Protein AF-A0A2E9WFW5-F1 (afdb_monomer)

Solvent-accessible surface area (backbone atoms only — not comparable to full-atom values): 12265 Å² total; per-residue (Å²): 130,49,57,78,38,81,76,50,63,54,91,57,79,75,61,100,68,79,90,69,93,73,38,73,49,80,47,81,48,75,41,42,22,62,27,22,73,38,78,65,47,72,53,91,45,89,69,59,45,80,49,55,35,32,40,66,69,15,35,42,34,39,40,42,32,64,72,54,63,60,84,60,61,47,46,37,35,32,13,58,26,67,52,62,73,56,4,36,34,50,42,49,52,52,36,49,50,42,38,52,50,24,48,52,53,18,50,63,68,26,71,67,28,56,54,67,69,56,53,52,48,52,51,54,51,49,51,50,39,50,49,3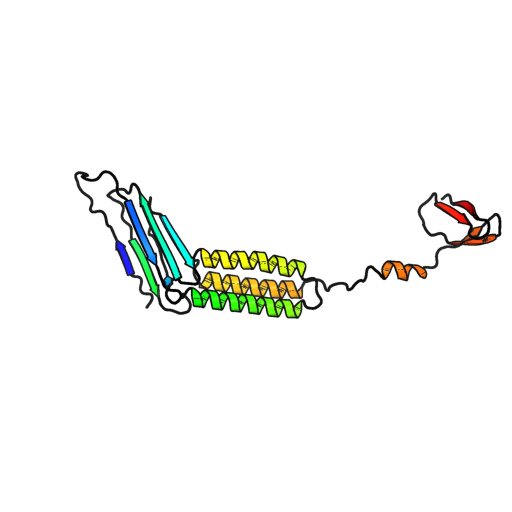9,44,39,56,50,51,59,51,68,58,39,45,49,49,27,50,52,48,22,49,49,43,39,52,50,29,69,69,37,58,63,51,74,77,66,66,83,73,45,63,83,59,64,60,77,76,59,87,58,61,67,47,63,37,93,88,75,61,45,75,42,74,52,95,66,91,67,68,76,36,79,49,66,40,89,78,77,66,46,81,45,75,48,76,123

Structure (mmCIF, N/CA/C/O backbone):
data_AF-A0A2E9WFW5-F1
#
_entry.id   AF-A0A2E9WFW5-F1
#
loop_
_atom_site.group_PDB
_atom_site.id
_atom_site.type_symbol
_atom_site.label_atom_id
_atom_site.label_alt_id
_atom_site.label_comp_id
_atom_site.label_asym_id
_atom_site.label_entity_id
_atom_site.label_seq_id
_atom_site.pdbx_PDB_ins_code
_atom_site.Cartn_x
_atom_site.Cartn_y
_atom_site.Cartn_z
_atom_site.occupancy
_atom_site.B_iso_or_equiv
_atom_site.auth_seq_id
_atom_site.auth_comp_id
_atom_site.auth_asym_id
_atom_site.auth_atom_id
_atom_site.pdbx_PDB_model_nu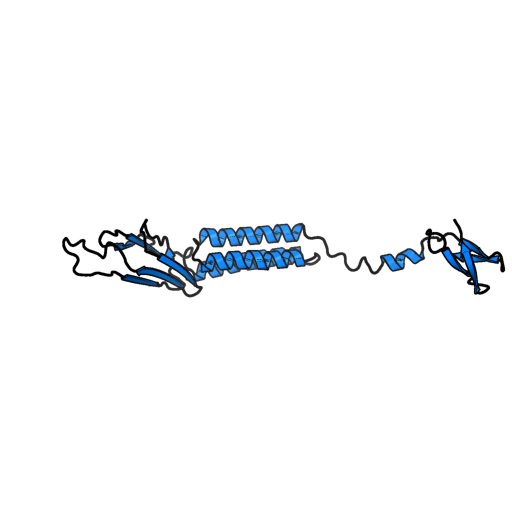m
ATOM 1 N N . ASP A 1 1 ? 2.327 -8.291 23.787 1.00 53.72 1 ASP A N 1
ATOM 2 C CA . ASP A 1 1 ? 2.180 -7.398 22.620 1.00 53.72 1 ASP A CA 1
ATOM 3 C C . ASP A 1 1 ? 1.401 -8.084 21.518 1.00 53.72 1 ASP A C 1
ATOM 5 O O . ASP A 1 1 ? 1.726 -9.217 21.186 1.00 53.72 1 ASP A O 1
ATOM 9 N N . GLY A 1 2 ? 0.353 -7.436 20.998 1.00 64.06 2 GLY A N 1
ATOM 10 C CA . GLY A 1 2 ? -0.509 -8.014 19.960 1.00 64.06 2 GLY A CA 1
ATOM 11 C C . GLY A 1 2 ? -1.468 -9.108 20.444 1.00 64.06 2 GLY A C 1
ATOM 12 O O . GLY A 1 2 ? -1.935 -9.899 19.633 1.00 64.06 2 GLY A O 1
ATOM 13 N N . THR A 1 3 ? -1.753 -9.180 21.746 1.00 75.75 3 THR A N 1
ATOM 14 C CA . THR A 1 3 ? -2.816 -10.047 22.270 1.00 75.75 3 THR A CA 1
ATOM 15 C C . THR A 1 3 ? -4.168 -9.471 21.872 1.00 75.75 3 THR A C 1
ATOM 17 O O . THR A 1 3 ? -4.385 -8.271 22.049 1.00 75.75 3 THR A O 1
ATOM 20 N N . LEU A 1 4 ? -5.055 -10.318 21.350 1.00 75.12 4 LEU A N 1
ATOM 21 C CA . LEU A 1 4 ? -6.442 -9.940 21.096 1.00 75.12 4 LEU A CA 1
ATOM 22 C C . LEU A 1 4 ? -7.075 -9.547 22.429 1.00 75.12 4 LEU A C 1
ATOM 24 O O . LEU A 1 4 ? -7.022 -10.313 23.394 1.00 75.12 4 LEU A O 1
ATOM 28 N N . ILE A 1 5 ? -7.607 -8.333 22.481 1.00 79.25 5 ILE A N 1
ATOM 29 C CA . ILE A 1 5 ? -8.409 -7.858 23.597 1.00 79.25 5 ILE A CA 1
ATOM 30 C C . ILE A 1 5 ? -9.822 -7.607 23.092 1.00 79.25 5 ILE A C 1
ATOM 32 O O . ILE A 1 5 ? -10.021 -7.011 22.031 1.00 79.25 5 ILE A O 1
ATOM 36 N N . ASP A 1 6 ? -10.783 -8.081 23.873 1.00 77.06 6 ASP A N 1
ATOM 37 C CA . ASP A 1 6 ? -12.183 -7.724 23.716 1.00 77.06 6 ASP A CA 1
ATOM 38 C C . ASP A 1 6 ? -12.355 -6.301 24.264 1.00 77.06 6 ASP A C 1
ATOM 40 O O . ASP A 1 6 ? -12.089 -6.037 25.442 1.00 77.06 6 ASP A O 1
ATOM 44 N N . LEU A 1 7 ? -12.661 -5.353 23.379 1.00 77.94 7 LEU A N 1
ATOM 45 C CA . LEU A 1 7 ? -12.799 -3.942 23.741 1.00 77.94 7 LEU A CA 1
ATOM 46 C C . LEU A 1 7 ? -14.190 -3.659 24.296 1.00 77.94 7 LEU A C 1
ATOM 48 O O . LEU A 1 7 ? -14.326 -2.931 25.280 1.00 77.94 7 LEU A O 1
ATOM 52 N N . VAL A 1 8 ? -15.209 -4.183 23.620 1.00 77.62 8 VAL A N 1
ATOM 53 C CA . VAL A 1 8 ? -16.617 -3.990 23.948 1.00 77.62 8 VAL A CA 1
ATOM 54 C C . VAL A 1 8 ? -17.371 -5.240 23.532 1.00 77.62 8 VAL A C 1
ATOM 56 O O . VAL A 1 8 ? -17.351 -5.625 22.361 1.00 77.62 8 VAL A O 1
ATOM 59 N N . ARG A 1 9 ? -18.105 -5.782 24.500 1.00 72.69 9 ARG A N 1
ATOM 60 C CA . ARG A 1 9 ? -19.004 -6.912 24.337 1.00 72.69 9 ARG A CA 1
ATOM 61 C C . ARG A 1 9 ? -20.350 -6.577 24.944 1.00 72.69 9 ARG A C 1
ATOM 63 O O . ARG A 1 9 ? -20.389 -6.068 26.062 1.00 72.69 9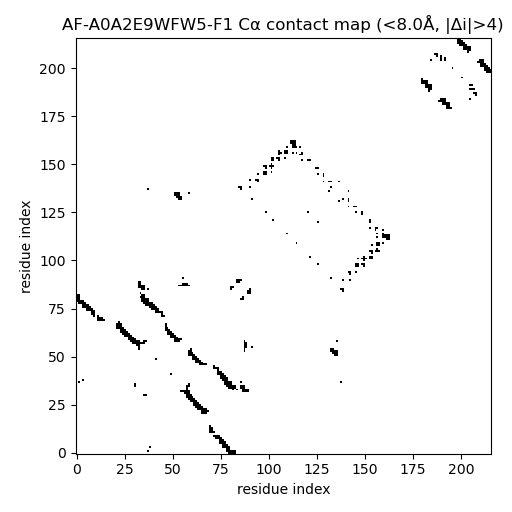 ARG A O 1
ATOM 70 N N . ASP A 1 10 ? -21.409 -6.863 24.193 1.00 69.44 10 ASP A N 1
ATOM 71 C CA . ASP A 1 10 ? -22.813 -6.839 24.617 1.00 69.44 10 ASP A CA 1
ATOM 72 C C . ASP A 1 10 ? -23.173 -5.659 25.543 1.00 69.44 10 ASP A C 1
ATOM 74 O O . ASP A 1 10 ? -23.211 -5.778 26.768 1.00 69.44 10 ASP A O 1
ATOM 78 N N . PHE A 1 11 ? -23.463 -4.490 24.960 1.00 70.94 11 PHE A N 1
ATOM 79 C CA . PHE A 1 11 ? -23.866 -3.314 25.749 1.00 70.94 11 PHE A CA 1
ATOM 80 C C . PHE A 1 11 ? -25.358 -3.293 26.115 1.00 70.94 11 PHE A C 1
ATOM 82 O O . PHE A 1 11 ? -25.759 -2.495 26.965 1.00 70.94 11 PHE A O 1
ATOM 89 N N . ILE A 1 12 ? -26.185 -4.128 25.472 1.00 72.56 12 ILE A N 1
ATOM 90 C CA . ILE A 1 12 ? -27.631 -4.183 25.706 1.00 72.56 12 ILE A CA 1
ATOM 91 C C . ILE A 1 12 ? -27.954 -5.404 26.562 1.00 72.56 12 ILE A C 1
ATOM 93 O O . ILE A 1 12 ? -27.664 -6.540 26.201 1.00 72.56 12 ILE A O 1
ATOM 97 N N . VAL A 1 13 ? -28.597 -5.164 27.702 1.00 74.81 13 VAL A N 1
ATOM 98 C CA . VAL A 1 13 ? -29.197 -6.230 28.506 1.00 74.81 13 VAL A CA 1
ATOM 99 C C . VAL A 1 13 ? -30.634 -6.418 28.037 1.00 74.81 13 VAL A C 1
ATOM 101 O O . VAL A 1 13 ? -31.422 -5.474 28.094 1.00 74.81 13 VAL A O 1
ATOM 104 N N . VAL A 1 14 ? -30.986 -7.629 27.599 1.00 76.62 14 VAL A N 1
ATOM 105 C CA . VAL A 1 14 ? -32.346 -7.956 27.144 1.00 76.62 14 VAL A CA 1
ATOM 106 C C . VAL A 1 14 ? -33.340 -7.770 28.294 1.00 76.62 14 VAL A C 1
ATOM 108 O O . VAL A 1 14 ? -33.161 -8.329 29.380 1.00 76.62 14 VAL A O 1
ATOM 111 N N . GLN A 1 15 ? -34.403 -6.997 28.060 1.00 77.12 15 GLN A N 1
ATOM 112 C CA . GLN A 1 15 ? -35.454 -6.741 29.047 1.00 77.12 15 GLN A CA 1
ATOM 113 C C . GLN A 1 15 ? -36.791 -7.348 28.592 1.00 77.12 15 GLN A C 1
ATOM 115 O O . GLN A 1 15 ? -37.128 -7.271 27.415 1.00 77.12 15 GLN A O 1
ATOM 120 N N . PRO A 1 16 ? -37.599 -7.917 29.507 1.00 78.56 16 PRO A N 1
ATOM 121 C CA . PRO A 1 16 ? -38.893 -8.514 29.159 1.00 78.56 16 PRO A CA 1
ATOM 122 C C . PRO A 1 16 ? -39.961 -7.479 28.766 1.00 78.56 16 PRO A C 1
ATOM 124 O O . PRO A 1 16 ? -40.941 -7.832 28.116 1.00 78.56 16 PRO A O 1
ATOM 127 N N . VAL A 1 17 ? -39.787 -6.212 29.157 1.00 79.81 17 VAL A N 1
ATOM 128 C CA . VAL A 1 17 ? -40.617 -5.085 28.712 1.00 79.81 17 VAL A CA 1
ATOM 129 C C . VAL A 1 17 ? -39.676 -3.972 28.241 1.00 79.81 17 VAL A C 1
ATOM 131 O O . VAL A 1 17 ? -38.852 -3.522 29.042 1.00 79.81 17 VAL A O 1
ATOM 134 N N . PRO A 1 18 ? -39.753 -3.535 26.969 1.00 71.62 18 PRO A N 1
ATOM 135 C CA . PRO A 1 18 ? -38.836 -2.542 26.427 1.00 71.62 18 PRO A CA 1
ATOM 136 C C . PRO A 1 18 ? -39.160 -1.151 26.988 1.00 71.62 18 PRO A C 1
ATOM 138 O O . PRO A 1 18 ? -40.203 -0.578 26.681 1.00 71.62 18 PRO A O 1
ATOM 141 N N . PHE A 1 19 ? -38.261 -0.593 27.804 1.00 75.06 19 PHE A N 1
ATOM 142 C CA . PHE A 1 19 ? -38.362 0.801 28.265 1.00 75.06 19 PHE A CA 1
ATOM 143 C C . PHE A 1 19 ? -37.821 1.807 27.238 1.00 75.06 19 PHE A C 1
ATOM 145 O O . PHE A 1 19 ? -38.228 2.966 27.240 1.00 75.06 19 PHE A O 1
ATOM 152 N N . TRP A 1 20 ? -36.921 1.359 26.358 1.00 77.56 20 TRP A N 1
ATOM 153 C CA . TRP A 1 20 ? -36.271 2.169 25.328 1.00 77.56 20 TRP A CA 1
ATOM 154 C C . TRP A 1 20 ? -36.677 1.680 23.939 1.00 77.56 20 TRP A C 1
ATOM 156 O O . TRP A 1 20 ? -36.685 0.473 23.683 1.00 77.56 20 TRP A O 1
ATOM 166 N N . SER A 1 21 ? -37.011 2.619 23.054 1.00 75.94 21 SER A N 1
ATOM 167 C CA . SER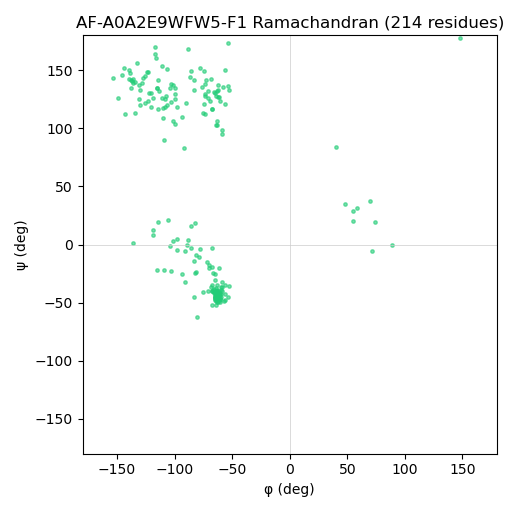 A 1 21 ? -37.483 2.337 21.694 1.00 75.94 21 SER A CA 1
ATOM 168 C C . SER A 1 21 ? -36.373 2.330 20.642 1.00 75.94 21 SER A C 1
ATOM 170 O O . SER A 1 21 ? -36.535 1.684 19.614 1.00 75.94 21 SER A O 1
ATOM 172 N N . GLU A 1 22 ? -35.264 3.038 20.877 1.00 80.06 22 GLU A N 1
ATOM 173 C CA . GLU A 1 22 ? -34.172 3.189 19.910 1.00 80.06 22 GLU A CA 1
ATOM 174 C C . GLU A 1 22 ? -32.809 3.076 20.598 1.00 80.06 22 GLU A C 1
ATOM 176 O O . GLU A 1 22 ? -32.573 3.691 21.640 1.00 80.06 22 GLU A O 1
ATOM 181 N N . TRP A 1 23 ? -31.906 2.306 19.986 1.00 81.44 23 TRP A N 1
ATOM 182 C CA . TRP A 1 23 ? -30.543 2.081 20.466 1.00 81.44 23 TRP A CA 1
ATOM 183 C C . TRP A 1 23 ? -29.547 2.497 19.387 1.00 81.44 23 TRP A C 1
ATOM 185 O O . TRP A 1 23 ? -29.669 2.098 18.225 1.00 81.44 23 TRP A O 1
ATOM 195 N N . SER A 1 24 ? -28.553 3.293 19.772 1.00 85.50 24 SER A N 1
ATOM 196 C CA . SER A 1 24 ? -27.474 3.734 18.889 1.00 85.50 24 SER A CA 1
ATOM 197 C C . SER A 1 24 ? -26.129 3.632 19.588 1.00 85.50 24 SER A C 1
ATOM 199 O O . SER A 1 24 ? -26.029 3.956 20.773 1.00 85.50 24 SER A O 1
ATOM 201 N N . ILE A 1 25 ? -25.094 3.247 18.846 1.00 85.31 25 ILE A N 1
ATOM 202 C CA . ILE A 1 25 ? -23.723 3.165 19.347 1.00 85.31 25 ILE A CA 1
ATOM 203 C C . ILE A 1 25 ? -22.764 3.870 18.390 1.00 85.31 25 ILE A C 1
ATOM 205 O O . ILE A 1 25 ? -22.855 3.712 17.173 1.00 85.31 25 ILE A O 1
ATOM 209 N N . GLU A 1 26 ? -21.836 4.638 18.956 1.00 89.81 26 GLU A N 1
ATOM 210 C CA . GLU A 1 26 ? -20.712 5.234 18.239 1.00 89.81 26 GLU A CA 1
ATOM 211 C C . GLU A 1 26 ? -19.442 5.028 19.067 1.00 89.81 26 GLU A C 1
ATOM 213 O O . GLU A 1 26 ? -19.299 5.568 20.165 1.00 89.81 26 GLU A O 1
ATOM 218 N N . ILE A 1 27 ? -18.513 4.226 18.551 1.00 88.88 27 ILE A N 1
ATOM 219 C CA . ILE A 1 27 ? -17.216 3.972 19.181 1.00 88.88 27 ILE A CA 1
ATOM 220 C C . ILE A 1 27 ? -16.129 4.443 18.226 1.00 88.88 27 ILE A C 1
ATOM 222 O O . ILE A 1 27 ? -16.064 4.017 17.075 1.00 88.88 27 ILE A O 1
ATOM 226 N N . THR A 1 28 ? -15.244 5.308 18.719 1.00 91.25 28 THR A N 1
ATOM 227 C CA . THR A 1 28 ? -14.085 5.791 17.962 1.00 91.25 28 THR A CA 1
ATOM 228 C C . THR A 1 28 ? -12.795 5.313 18.612 1.00 91.25 28 THR A C 1
ATOM 230 O O . THR A 1 28 ? -12.452 5.714 19.723 1.00 91.25 28 THR A O 1
ATOM 233 N N . LEU A 1 29 ? -12.039 4.505 17.880 1.00 90.12 29 LEU A N 1
ATOM 234 C CA . LEU A 1 29 ? -10.718 4.016 18.250 1.00 90.12 29 LEU A CA 1
ATOM 235 C C . LEU A 1 29 ? -9.644 4.791 17.484 1.00 90.12 29 LEU A C 1
ATOM 237 O O . LEU A 1 29 ? -9.788 5.060 16.289 1.00 90.12 29 LEU A O 1
ATOM 241 N N . ARG A 1 30 ? -8.551 5.151 18.165 1.00 91.81 30 ARG A N 1
ATOM 242 C CA . ARG A 1 30 ? -7.427 5.886 17.569 1.00 91.81 30 ARG A CA 1
ATOM 243 C C . ARG A 1 30 ? -6.091 5.305 18.001 1.00 91.81 30 ARG A C 1
ATOM 245 O O . ARG A 1 30 ? -5.903 5.013 19.180 1.00 91.81 30 ARG A O 1
ATOM 252 N N . SER A 1 31 ? -5.147 5.212 17.069 1.00 91.88 31 SER A N 1
ATOM 253 C CA . SER A 1 31 ? -3.746 4.921 17.379 1.00 91.88 31 SER A CA 1
ATOM 254 C C . SER A 1 31 ? -2.812 6.064 17.001 1.00 91.88 31 SER A C 1
ATOM 256 O O . SER A 1 31 ? -3.189 7.030 16.338 1.00 91.88 31 SER A O 1
ATOM 258 N N . SER A 1 32 ? -1.564 5.936 17.448 1.00 91.94 32 SER A N 1
ATOM 259 C CA . SER A 1 32 ? -0.462 6.808 17.050 1.00 91.94 32 SER A CA 1
ATOM 260 C C . SER A 1 32 ? 0.227 6.273 15.792 1.00 91.94 32 SER A C 1
ATOM 262 O O . SER A 1 32 ? 0.053 5.118 15.427 1.00 91.94 32 SER A O 1
ATOM 264 N N . GLY A 1 33 ? 1.090 7.058 15.147 1.00 90.25 33 GLY A N 1
ATOM 265 C CA . GLY A 1 33 ? 1.835 6.594 13.967 1.00 90.25 33 GLY A CA 1
ATOM 266 C C . GLY A 1 33 ? 2.765 5.396 14.224 1.00 90.25 33 GLY A C 1
ATOM 267 O O . GLY A 1 33 ? 3.127 4.696 13.280 1.00 90.25 33 GLY A O 1
ATOM 268 N N . LEU A 1 34 ? 3.139 5.145 15.483 1.00 91.75 34 LEU A N 1
ATOM 269 C CA . LEU A 1 34 ? 4.019 4.042 15.892 1.00 91.75 34 LEU A CA 1
ATOM 270 C C . LEU A 1 34 ? 3.268 2.871 16.542 1.00 91.75 34 LEU A C 1
ATOM 272 O O . LEU A 1 34 ? 3.890 1.871 16.893 1.00 91.75 34 LEU A O 1
ATOM 276 N N . THR A 1 35 ? 1.948 2.973 16.694 1.00 90.00 35 THR A N 1
ATOM 277 C CA . THR A 1 35 ? 1.102 1.910 17.245 1.00 90.00 35 THR A CA 1
ATOM 278 C C . THR A 1 35 ? -0.030 1.588 16.277 1.00 90.00 35 THR A C 1
ATOM 280 O O . THR A 1 35 ? -0.535 2.458 15.573 1.00 90.00 35 THR A O 1
ATOM 283 N N . ALA A 1 36 ? -0.434 0.329 16.203 1.00 88.81 36 ALA A N 1
ATOM 284 C CA . ALA A 1 36 ? -1.446 -0.126 15.254 1.00 88.81 36 ALA A CA 1
ATOM 285 C C . ALA A 1 36 ? -2.610 -0.805 15.972 1.00 88.81 36 ALA A C 1
ATOM 287 O O . ALA A 1 36 ? -2.402 -1.457 16.999 1.00 88.81 36 ALA A O 1
ATOM 288 N N . LEU A 1 37 ? -3.809 -0.680 15.402 1.00 86.94 37 LEU A N 1
ATOM 289 C CA . LEU A 1 37 ? -4.958 -1.520 15.721 1.00 86.94 37 LEU A CA 1
ATOM 290 C C . LEU A 1 37 ? -4.952 -2.699 14.748 1.00 86.94 37 LEU A C 1
ATOM 292 O O . LEU A 1 37 ? -5.588 -2.672 13.695 1.00 86.94 37 LEU A O 1
ATOM 296 N N . ALA A 1 38 ? -4.159 -3.721 15.066 1.00 84.12 38 ALA A N 1
ATOM 297 C CA . ALA A 1 38 ? -4.109 -4.926 14.250 1.00 84.12 38 ALA A CA 1
ATOM 298 C C . ALA A 1 38 ? -5.325 -5.816 14.532 1.00 84.12 38 ALA A C 1
ATOM 300 O O . ALA A 1 38 ? -5.853 -5.808 15.641 1.00 84.12 38 ALA A O 1
ATOM 301 N N . GLY A 1 39 ? -5.743 -6.603 13.536 1.00 78.56 39 GLY A N 1
ATOM 302 C CA . GLY A 1 39 ? -6.798 -7.609 13.711 1.00 78.56 39 GLY A CA 1
ATOM 303 C C . GLY A 1 39 ? -8.127 -7.031 14.187 1.00 78.56 39 GLY A C 1
ATOM 304 O O . GLY A 1 39 ? -8.817 -7.688 14.955 1.00 78.56 39 GLY A O 1
ATOM 305 N N . LEU A 1 40 ? -8.429 -5.791 13.789 1.00 84.81 40 LEU A N 1
ATOM 306 C CA . LEU A 1 40 ? -9.712 -5.178 14.074 1.00 84.81 40 LEU A CA 1
ATOM 307 C C . LEU A 1 40 ? -10.781 -5.925 13.285 1.00 84.81 40 LEU A C 1
ATOM 309 O O . LEU A 1 40 ? -10.749 -5.923 12.053 1.00 84.81 40 LEU A O 1
ATOM 313 N N . ASP A 1 41 ? -11.693 -6.550 14.009 1.00 83.44 41 ASP A N 1
ATOM 314 C CA . ASP A 1 41 ? -12.771 -7.324 13.423 1.00 83.44 41 ASP A CA 1
ATOM 315 C C . ASP A 1 41 ? -14.064 -7.047 14.180 1.00 83.44 41 ASP A C 1
ATOM 317 O O . ASP A 1 41 ? -14.066 -6.874 15.404 1.00 83.44 41 ASP A O 1
ATOM 321 N N . LEU A 1 42 ? -15.153 -6.976 13.426 1.00 81.06 42 LEU A N 1
ATOM 322 C CA . LEU A 1 42 ? -16.492 -7.041 13.979 1.00 81.06 42 LEU A CA 1
ATOM 323 C C . LEU A 1 42 ? -17.042 -8.390 13.583 1.00 81.06 42 LEU A C 1
ATOM 325 O O . LEU A 1 42 ? -17.174 -8.680 12.396 1.00 81.06 42 LEU A O 1
ATOM 329 N N . GLY A 1 43 ? -17.353 -9.198 14.597 1.00 76.19 43 GLY A N 1
ATOM 330 C CA . GLY A 1 43 ? -18.092 -10.432 14.387 1.00 76.19 43 GLY A CA 1
ATOM 331 C C . GLY A 1 43 ? -19.401 -10.188 13.630 1.00 76.19 43 GLY A C 1
ATOM 332 O O . GLY A 1 43 ? -19.814 -9.049 13.386 1.00 76.19 43 GLY A O 1
ATOM 333 N N . ASP A 1 44 ? -20.069 -11.279 13.271 1.00 70.62 44 ASP A N 1
ATOM 334 C CA . ASP A 1 44 ? -21.285 -11.226 12.463 1.00 70.62 44 ASP A CA 1
ATOM 335 C C . ASP A 1 44 ? -22.389 -10.471 13.221 1.00 70.62 44 ASP A C 1
ATOM 337 O O . ASP A 1 44 ? -22.948 -10.966 14.201 1.00 70.62 44 ASP A O 1
ATOM 341 N N . SER A 1 45 ? -22.628 -9.218 12.834 1.00 72.31 45 SER A N 1
ATOM 342 C CA . SER A 1 45 ? -23.550 -8.326 13.530 1.00 72.31 45 SER A CA 1
ATOM 343 C C . SER A 1 45 ? -24.305 -7.451 12.536 1.00 72.31 45 SER A C 1
ATOM 345 O O . SER A 1 45 ? -23.755 -6.586 11.852 1.00 72.31 45 SER A O 1
ATOM 347 N N . GLU A 1 46 ? -25.608 -7.704 12.437 1.00 75.00 46 GLU A N 1
ATOM 348 C CA . GLU A 1 46 ? -26.492 -6.984 11.529 1.00 75.00 46 GLU A CA 1
ATOM 349 C C . GLU A 1 46 ? -26.761 -5.564 12.054 1.00 75.00 46 GLU A C 1
ATOM 351 O O . GLU A 1 46 ? -27.115 -5.360 13.214 1.00 75.00 46 GLU A O 1
ATOM 356 N N . GLY A 1 47 ? -26.583 -4.555 11.197 1.00 77.19 47 GLY A N 1
ATOM 357 C CA . GLY A 1 47 ? -26.850 -3.150 11.540 1.00 77.19 47 GLY A CA 1
ATOM 358 C C . GLY A 1 47 ? -25.677 -2.376 12.157 1.00 77.19 47 GLY A C 1
ATOM 359 O O . GLY A 1 47 ? -25.816 -1.175 12.403 1.00 77.19 47 GLY A O 1
ATOM 360 N N . LEU A 1 48 ? -24.514 -3.010 12.347 1.00 84.81 48 LEU A N 1
ATOM 361 C CA . LEU A 1 48 ? -23.267 -2.353 12.751 1.00 84.81 48 LEU A CA 1
ATOM 362 C C . LEU A 1 48 ? -22.332 -2.155 11.550 1.00 84.81 48 LEU A C 1
ATOM 364 O O . LEU A 1 48 ? -22.172 -3.037 10.710 1.00 84.81 48 LEU A O 1
ATOM 368 N N . ASN A 1 49 ? -21.699 -0.984 11.459 1.00 87.62 49 ASN A N 1
ATOM 369 C CA . ASN A 1 49 ? -20.741 -0.662 10.402 1.00 87.62 49 ASN A CA 1
ATOM 370 C C . ASN A 1 49 ? -19.385 -0.263 10.993 1.00 87.62 49 ASN A C 1
ATOM 372 O O . ASN A 1 49 ? -19.307 0.694 11.772 1.00 87.62 49 ASN A O 1
ATOM 376 N N . LEU A 1 50 ? -18.331 -0.975 10.578 1.00 88.75 50 LEU A N 1
ATOM 377 C CA . LEU A 1 50 ? -16.940 -0.659 10.884 1.00 88.75 50 LEU A CA 1
ATOM 378 C C . LEU A 1 50 ? -16.280 0.100 9.740 1.00 88.75 50 LEU A C 1
ATOM 380 O O . LEU A 1 50 ? -16.058 -0.440 8.657 1.00 88.75 50 LEU A O 1
ATOM 384 N N . ASN A 1 51 ? -15.834 1.318 10.016 1.00 91.00 51 ASN A N 1
ATOM 385 C CA . ASN A 1 51 ? -14.974 2.054 9.106 1.00 91.00 51 ASN A CA 1
ATOM 386 C C . ASN A 1 51 ? -13.566 2.174 9.688 1.00 91.00 51 ASN A C 1
ATOM 388 O O . ASN A 1 51 ? -13.350 2.937 10.629 1.00 91.00 51 ASN A O 1
ATOM 392 N N . HIS A 1 52 ? -12.600 1.457 9.111 1.00 92.44 52 HIS A N 1
ATOM 393 C CA . HIS A 1 52 ? -11.190 1.516 9.503 1.00 92.44 52 HIS A CA 1
ATOM 394 C C . HIS A 1 52 ? -10.363 2.241 8.443 1.00 92.44 52 HIS A C 1
ATOM 396 O O . HIS A 1 52 ? -10.355 1.887 7.265 1.00 92.44 52 HIS A O 1
ATOM 402 N N . ARG A 1 53 ? -9.642 3.280 8.868 1.00 93.00 53 ARG A N 1
ATOM 403 C CA . ARG A 1 53 ? -8.753 4.069 8.017 1.00 93.00 53 ARG A CA 1
ATOM 404 C C . ARG A 1 53 ? -7.377 4.178 8.642 1.00 93.00 53 ARG A C 1
ATOM 406 O O . ARG A 1 53 ? -7.234 4.440 9.837 1.00 93.00 53 ARG A O 1
ATOM 413 N N . ARG A 1 54 ? -6.351 4.061 7.806 1.00 92.81 54 ARG A N 1
ATOM 414 C CA . ARG A 1 54 ? -4.955 4.227 8.211 1.00 92.81 54 ARG A CA 1
ATOM 415 C C . ARG A 1 54 ? -4.385 5.496 7.590 1.00 92.81 54 ARG A C 1
ATOM 417 O O . ARG A 1 54 ? -4.447 5.714 6.383 1.00 92.81 54 ARG A O 1
ATOM 424 N N . LEU A 1 55 ? -3.833 6.353 8.440 1.00 91.88 55 LEU A N 1
ATOM 425 C CA . LEU A 1 55 ? -3.173 7.601 8.077 1.00 91.88 55 LEU A CA 1
ATOM 426 C C . LEU A 1 55 ? -1.691 7.515 8.472 1.00 91.88 55 LEU A C 1
ATOM 428 O O . LEU A 1 55 ? -1.318 6.719 9.336 1.00 91.88 55 LEU A O 1
ATOM 432 N N . PRO A 1 56 ? -0.820 8.363 7.900 1.00 87.94 56 PRO A N 1
ATOM 433 C CA . PRO A 1 56 ? 0.588 8.398 8.291 1.00 87.94 56 PRO A CA 1
ATOM 434 C C . PRO A 1 56 ? 0.790 8.639 9.793 1.00 87.94 56 PRO A C 1
ATOM 436 O O . PRO A 1 56 ? 1.708 8.094 10.389 1.00 87.94 56 PRO A O 1
ATOM 439 N N . MET A 1 57 ? -0.072 9.447 10.413 1.00 90.19 57 MET A N 1
ATOM 440 C CA . MET A 1 57 ? 0.048 9.831 11.825 1.00 90.19 57 MET A CA 1
ATOM 441 C C . MET A 1 57 ? -0.654 8.870 12.795 1.00 90.19 57 MET A C 1
ATOM 443 O O . MET A 1 57 ? -0.598 9.100 14.001 1.00 90.19 57 MET A O 1
ATOM 447 N N . GLY A 1 58 ? -1.298 7.811 12.297 1.00 91.06 58 GLY A N 1
ATOM 448 C CA . GLY A 1 58 ? -2.042 6.856 13.116 1.00 91.06 58 GLY A CA 1
ATOM 449 C C . GLY A 1 58 ? -3.250 6.269 12.398 1.00 91.06 58 GLY A C 1
ATOM 450 O O . GLY A 1 58 ? -3.555 6.620 11.259 1.00 91.06 58 GLY A O 1
ATOM 451 N N . GLU A 1 59 ? -3.951 5.366 13.063 1.00 92.75 59 GLU A N 1
ATOM 452 C CA . GLU A 1 59 ? -5.171 4.748 12.549 1.00 92.75 59 GLU A CA 1
ATOM 453 C C . GLU A 1 59 ? -6.395 5.300 13.267 1.00 92.75 59 GLU A C 1
ATOM 455 O O . GLU A 1 59 ? -6.329 5.714 14.426 1.00 92.75 59 GLU A O 1
ATOM 460 N N . VAL A 1 60 ? -7.518 5.305 12.559 1.00 92.81 60 VAL A N 1
ATOM 461 C CA . VAL A 1 60 ? -8.826 5.658 13.100 1.00 92.81 60 VAL A CA 1
ATOM 462 C C . VAL A 1 60 ? -9.804 4.575 12.683 1.00 92.81 60 VAL A C 1
ATOM 464 O O . VAL A 1 60 ? -9.940 4.299 11.491 1.00 92.81 60 VAL A O 1
ATOM 467 N N . ALA A 1 61 ? -10.489 3.985 13.654 1.00 92.06 61 ALA A N 1
ATOM 468 C CA . ALA A 1 61 ? -11.607 3.093 13.405 1.00 92.06 61 ALA A CA 1
ATOM 469 C C . ALA A 1 61 ? -12.865 3.642 14.071 1.00 92.06 61 ALA A C 1
ATOM 471 O O . ALA A 1 61 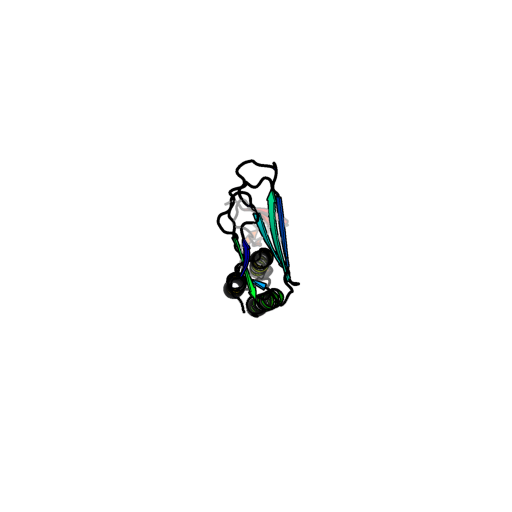? -12.832 4.033 15.236 1.00 92.06 61 ALA A O 1
ATOM 472 N N . VAL A 1 62 ? -13.951 3.708 13.310 1.00 91.81 62 VAL A N 1
ATOM 473 C CA . VAL A 1 62 ? -15.251 4.185 13.775 1.00 91.81 62 VAL A CA 1
ATOM 474 C C . VAL A 1 62 ? -16.246 3.054 13.599 1.00 91.81 62 VAL A C 1
ATOM 476 O O . VAL A 1 62 ? -16.465 2.597 12.479 1.00 91.81 62 VAL A O 1
ATOM 479 N N . LEU A 1 63 ? -16.821 2.609 14.708 1.00 89.81 63 LEU A N 1
ATOM 480 C CA . LEU A 1 63 ? -17.956 1.704 14.736 1.00 89.81 63 LEU A CA 1
ATOM 481 C C . LEU A 1 63 ? -19.213 2.532 14.969 1.00 89.81 63 LEU A C 1
ATOM 483 O O . LEU A 1 63 ? -19.282 3.283 15.940 1.00 89.81 63 LEU A O 1
ATOM 487 N N . SER A 1 64 ? -20.194 2.387 14.087 1.00 89.81 64 SER A N 1
ATOM 488 C CA . SER A 1 64 ? -21.476 3.085 14.188 1.00 89.81 64 SER A CA 1
ATOM 489 C C . SER A 1 64 ? -22.638 2.135 13.926 1.00 89.81 64 SER A C 1
ATOM 491 O O . SER A 1 64 ? -22.553 1.297 13.027 1.00 89.81 64 SER A O 1
ATOM 493 N N . GLY A 1 65 ? -23.716 2.281 14.693 1.00 86.69 65 GLY A N 1
ATOM 494 C CA . GLY A 1 65 ? -24.969 1.551 14.508 1.00 86.69 65 GLY A CA 1
ATOM 495 C C . GLY A 1 65 ? -26.154 2.339 15.052 1.00 86.69 65 GLY A C 1
ATOM 496 O O . GLY A 1 65 ? -26.033 3.020 16.072 1.00 86.69 65 GLY A O 1
ATOM 497 N N . SER A 1 66 ? -27.296 2.257 14.374 1.00 84.75 66 SER A N 1
ATOM 498 C CA . SER A 1 66 ? -28.537 2.949 14.744 1.00 84.75 66 SER A CA 1
ATOM 499 C C . SER A 1 66 ? -29.731 2.019 14.584 1.00 84.75 66 SER A C 1
ATOM 501 O O . SER A 1 66 ? -29.798 1.302 13.588 1.00 84.75 66 SER A O 1
ATOM 503 N N . GLY A 1 67 ? -30.691 2.076 15.507 1.00 81.75 67 GLY A N 1
ATOM 504 C CA . GLY A 1 67 ? -31.881 1.221 15.452 1.00 81.75 67 GLY A CA 1
ATOM 505 C C . GLY A 1 67 ? -31.553 -0.245 15.739 1.00 81.75 67 GLY A C 1
ATOM 506 O O . GLY A 1 67 ? -32.094 -1.133 15.089 1.00 81.75 67 GLY A O 1
ATOM 507 N N . LEU A 1 68 ? -30.621 -0.481 16.664 1.00 81.94 68 LEU A N 1
ATOM 508 C CA . LEU A 1 68 ? -30.134 -1.818 17.002 1.00 81.94 68 LEU A CA 1
ATOM 509 C C . LEU A 1 68 ? -31.199 -2.600 17.789 1.00 81.94 68 LEU A C 1
ATOM 511 O O . LEU A 1 68 ? -31.894 -2.025 18.631 1.00 81.94 68 LEU A O 1
ATOM 515 N N . ASP A 1 69 ? -31.313 -3.903 17.518 1.00 79.62 69 ASP A N 1
ATOM 516 C CA . ASP A 1 69 ? -32.219 -4.797 18.247 1.00 79.62 69 ASP A CA 1
ATOM 517 C C . ASP A 1 69 ? -31.671 -5.125 19.646 1.00 79.62 69 ASP A C 1
ATOM 519 O O . ASP A 1 69 ? -30.460 -5.190 19.862 1.00 79.62 69 ASP A O 1
ATOM 523 N N . GLN A 1 70 ? -32.564 -5.363 20.608 1.00 73.12 70 GLN A N 1
ATOM 524 C CA . GLN A 1 70 ? -32.190 -5.621 22.000 1.00 73.12 70 GLN A CA 1
ATOM 525 C C . GLN A 1 70 ? -31.433 -6.939 22.188 1.00 73.12 70 GLN A C 1
ATOM 527 O O . GLN A 1 70 ? -30.696 -7.080 23.160 1.00 73.12 70 GLN A O 1
ATOM 532 N N . GLY A 1 71 ? -31.628 -7.900 21.281 1.00 72.69 71 GLY A N 1
ATOM 533 C CA . GLY A 1 71 ? -30.940 -9.191 21.284 1.00 72.69 71 GLY A CA 1
ATOM 534 C C . GLY A 1 71 ? -29.610 -9.208 20.528 1.00 72.69 71 GLY A C 1
ATOM 535 O O . GLY A 1 71 ? -29.029 -10.282 20.387 1.00 72.69 71 GLY A O 1
ATOM 536 N N . LEU A 1 72 ? -29.138 -8.067 20.009 1.00 76.50 72 LEU A N 1
ATOM 537 C CA . LEU A 1 72 ? -27.911 -8.010 19.220 1.00 76.50 72 LEU A CA 1
ATOM 538 C C . LEU A 1 72 ? -26.687 -8.307 20.094 1.00 76.50 72 LEU A C 1
ATOM 540 O O . LEU A 1 72 ? -26.341 -7.530 20.984 1.00 76.50 72 LEU A O 1
ATOM 544 N N . THR A 1 73 ? -25.996 -9.398 19.778 1.00 78.31 73 THR A N 1
ATOM 545 C CA . THR A 1 73 ? -24.691 -9.720 20.354 1.00 78.31 73 THR A CA 1
ATOM 546 C C . THR A 1 73 ? -23.591 -9.329 19.384 1.00 78.31 73 THR A C 1
ATOM 548 O O . THR A 1 73 ? -23.633 -9.725 18.218 1.00 78.31 73 THR A O 1
ATOM 551 N N . PHE A 1 74 ? -22.592 -8.590 19.848 1.00 80.81 74 PHE A N 1
ATOM 552 C CA . PHE A 1 74 ? -21.399 -8.304 19.054 1.00 80.81 74 PHE A CA 1
ATOM 553 C C . PHE A 1 74 ? -20.166 -8.263 19.944 1.00 80.81 74 PHE A C 1
ATOM 555 O O . PHE A 1 74 ? -20.226 -7.922 21.127 1.00 80.81 74 PHE A O 1
ATOM 562 N N . GLU A 1 75 ? -19.037 -8.586 19.327 1.00 81.62 75 GLU A N 1
ATOM 563 C CA . GLU A 1 75 ? -17.723 -8.539 19.946 1.00 81.62 75 GLU A CA 1
ATOM 564 C C . GLU A 1 75 ? -16.832 -7.666 19.068 1.00 81.62 75 GLU A C 1
ATOM 566 O O . GLU A 1 75 ? -16.684 -7.917 17.866 1.00 81.62 75 GLU A O 1
ATOM 571 N N . LEU A 1 76 ? -16.286 -6.604 19.658 1.00 82.50 76 LEU A N 1
ATOM 572 C CA . LEU A 1 76 ? -15.306 -5.754 19.000 1.00 82.50 76 LEU A CA 1
ATOM 573 C C . LEU A 1 76 ? -13.917 -6.148 19.485 1.00 82.50 76 LEU A C 1
ATOM 575 O O . LEU A 1 76 ? -13.493 -5.772 20.581 1.00 82.50 76 LEU A O 1
ATOM 579 N N . ILE A 1 77 ? -13.193 -6.867 18.634 1.00 84.44 77 ILE A N 1
ATOM 580 C CA . ILE A 1 77 ? -11.857 -7.358 18.954 1.00 84.44 77 ILE A CA 1
ATOM 581 C C . ILE A 1 77 ? -10.827 -6.437 18.309 1.00 84.44 77 ILE A C 1
ATOM 583 O O . ILE A 1 77 ? -10.932 -6.082 17.135 1.00 84.44 77 ILE A O 1
ATOM 587 N N . ALA A 1 78 ? -9.796 -6.061 19.065 1.00 85.44 78 ALA A N 1
ATOM 588 C CA . ALA A 1 78 ? -8.607 -5.428 18.507 1.00 85.44 78 ALA A CA 1
ATOM 589 C C . ALA A 1 78 ? -7.337 -5.977 19.159 1.00 85.44 78 ALA A C 1
ATOM 591 O O . ALA A 1 78 ? -7.304 -6.283 20.348 1.00 85.44 78 ALA A O 1
ATOM 592 N N . ALA A 1 79 ? -6.252 -6.046 18.394 1.00 87.31 79 ALA A N 1
ATOM 593 C CA . ALA A 1 79 ? -4.914 -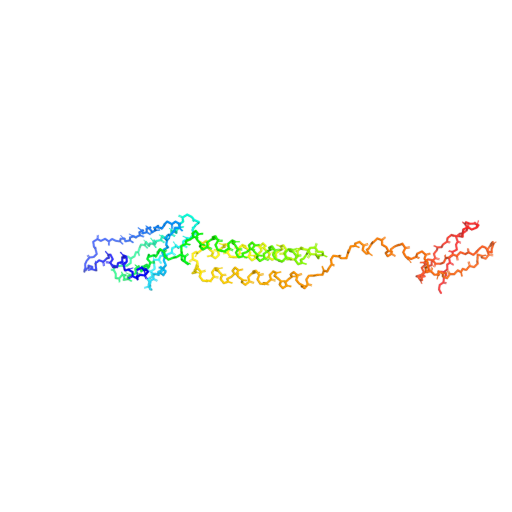6.337 18.892 1.00 87.31 79 ALA A CA 1
ATOM 594 C C . ALA A 1 79 ? -4.049 -5.067 18.807 1.00 87.31 79 ALA A C 1
ATOM 596 O O . ALA A 1 79 ? -3.383 -4.830 17.790 1.00 87.31 79 ALA A O 1
ATOM 597 N N . PRO A 1 80 ? -4.023 -4.224 19.857 1.00 86.62 80 PRO A N 1
ATOM 598 C CA . PRO A 1 80 ? -3.101 -3.104 19.902 1.00 86.62 80 PRO A CA 1
ATOM 599 C C . PRO A 1 80 ? -1.663 -3.629 19.900 1.00 86.62 80 PRO A C 1
ATOM 601 O O . PRO A 1 80 ? -1.275 -4.488 20.700 1.00 86.62 80 PRO A O 1
ATOM 604 N N . THR A 1 81 ? -0.856 -3.120 18.975 1.00 88.19 81 THR A N 1
ATOM 605 C CA . THR A 1 81 ? 0.530 -3.558 18.821 1.00 88.19 81 THR A CA 1
ATOM 606 C C . THR A 1 81 ? 1.470 -2.396 18.532 1.00 88.19 81 THR A C 1
ATOM 608 O O . THR A 1 81 ? 1.139 -1.454 17.812 1.00 88.19 81 THR A O 1
ATOM 611 N N . SER A 1 82 ? 2.663 -2.475 19.112 1.00 87.38 82 SER A N 1
ATOM 612 C CA . SER A 1 82 ? 3.816 -1.607 18.850 1.00 87.38 82 SER A CA 1
ATOM 613 C C . SER A 1 82 ? 4.805 -2.254 17.875 1.00 87.38 82 SER A C 1
ATOM 615 O O . SER A 1 82 ? 5.880 -1.712 17.619 1.00 87.38 82 SER A O 1
ATOM 617 N N . ALA A 1 83 ? 4.469 -3.431 17.334 1.00 89.44 83 ALA A N 1
ATOM 618 C CA . ALA A 1 83 ? 5.358 -4.143 16.439 1.00 89.44 83 ALA A CA 1
ATOM 619 C C . ALA A 1 83 ? 5.599 -3.323 15.153 1.00 89.44 83 ALA A C 1
ATOM 621 O O . ALA A 1 83 ? 4.650 -2.863 14.506 1.00 89.44 83 ALA A O 1
ATOM 622 N N . PRO A 1 84 ? 6.867 -3.172 14.731 1.00 87.69 84 PRO A N 1
ATOM 623 C CA . PRO A 1 84 ? 7.243 -2.229 13.682 1.00 87.69 84 PRO A CA 1
ATOM 624 C C . PRO A 1 84 ? 6.650 -2.575 12.313 1.00 87.69 84 PRO A C 1
ATOM 626 O O . PRO A 1 84 ? 6.435 -1.688 11.494 1.00 87.69 84 PRO A O 1
ATOM 629 N N . LEU A 1 85 ? 6.341 -3.854 12.077 1.00 88.19 85 LEU A N 1
ATOM 630 C CA . LEU A 1 85 ? 5.713 -4.331 10.843 1.00 88.19 85 LEU A CA 1
ATOM 631 C C . LEU A 1 85 ? 4.245 -3.890 10.699 1.00 88.19 85 LEU A C 1
ATOM 633 O O . LEU A 1 85 ? 3.695 -3.948 9.602 1.00 88.19 85 LEU A O 1
ATOM 637 N N . TYR A 1 86 ? 3.603 -3.472 11.788 1.00 89.06 86 TYR A N 1
ATOM 638 C CA . TYR A 1 86 ? 2.204 -3.043 11.793 1.00 89.06 86 TYR A CA 1
ATOM 639 C C . TYR A 1 86 ? 2.062 -1.533 11.995 1.00 89.06 86 TYR A C 1
ATOM 641 O O . TYR A 1 86 ? 1.057 -0.963 11.585 1.00 89.06 86 TYR A O 1
ATOM 649 N N . ALA A 1 87 ? 3.077 -0.876 12.563 1.00 92.06 87 ALA A N 1
ATOM 650 C CA . ALA A 1 87 ? 3.090 0.563 12.799 1.00 92.06 87 ALA A CA 1
ATOM 651 C C . ALA A 1 87 ? 2.860 1.372 11.497 1.00 92.06 87 ALA A C 1
ATOM 653 O O . ALA A 1 87 ? 3.674 1.276 10.569 1.00 92.06 87 ALA A O 1
ATOM 654 N N . PRO A 1 88 ? 1.813 2.217 11.422 1.00 92.81 88 PRO A N 1
ATOM 655 C CA . PRO A 1 88 ? 1.434 2.941 10.207 1.00 92.81 88 PRO A CA 1
ATOM 656 C C . PRO A 1 88 ? 2.561 3.759 9.574 1.00 92.81 88 PRO A C 1
ATOM 658 O O . PRO A 1 88 ? 2.769 3.680 8.362 1.00 92.81 88 PRO A O 1
ATOM 661 N N . MET A 1 89 ? 3.324 4.512 10.376 1.00 93.38 89 MET A N 1
ATOM 662 C CA . MET A 1 89 ? 4.450 5.302 9.866 1.00 93.38 89 MET A CA 1
ATOM 663 C C . MET A 1 89 ? 5.549 4.419 9.288 1.00 93.38 89 MET A C 1
ATOM 665 O O . MET A 1 89 ? 6.093 4.732 8.230 1.00 93.38 89 MET A O 1
ATOM 669 N N . LEU A 1 90 ? 5.896 3.333 9.980 1.00 93.81 90 LEU A N 1
ATOM 670 C CA . LEU A 1 90 ? 6.996 2.466 9.567 1.00 93.81 90 LEU A CA 1
ATOM 671 C C . LEU A 1 90 ? 6.626 1.680 8.311 1.00 93.81 90 LEU A C 1
ATOM 673 O O . LEU A 1 90 ? 7.437 1.591 7.392 1.00 93.81 90 LEU A O 1
ATOM 677 N N . VAL A 1 91 ? 5.386 1.196 8.221 1.00 93.81 91 VAL A N 1
ATOM 678 C CA . VAL A 1 91 ? 4.855 0.554 7.012 1.00 93.81 91 VAL A CA 1
ATOM 679 C C . VAL A 1 91 ? 4.842 1.534 5.845 1.00 93.81 91 VAL A C 1
ATOM 681 O O . VAL A 1 91 ? 5.273 1.170 4.752 1.00 93.81 91 VAL A O 1
ATOM 684 N N . LEU A 1 92 ? 4.411 2.781 6.055 1.00 94.88 92 LEU A N 1
ATOM 685 C CA . LEU A 1 92 ? 4.445 3.807 5.013 1.00 94.88 92 LEU A CA 1
ATOM 686 C C . LEU A 1 92 ? 5.877 4.073 4.537 1.00 94.88 92 LEU A C 1
ATOM 688 O O . LEU A 1 92 ? 6.131 4.078 3.335 1.00 94.88 92 LEU A O 1
ATOM 692 N N . LEU A 1 93 ? 6.818 4.252 5.465 1.00 95.31 93 LEU A N 1
ATOM 693 C CA . LEU A 1 93 ? 8.219 4.513 5.146 1.00 95.31 93 LEU A CA 1
ATOM 694 C C . LEU A 1 93 ? 8.843 3.338 4.387 1.00 95.31 93 LEU A C 1
ATOM 696 O O . LEU A 1 93 ? 9.495 3.550 3.365 1.00 95.31 93 LEU A O 1
ATOM 700 N N . ALA A 1 94 ? 8.594 2.107 4.833 1.00 95.75 94 ALA A N 1
ATOM 701 C CA . ALA A 1 94 ? 9.041 0.899 4.150 1.00 95.75 94 ALA A CA 1
ATOM 702 C C . ALA A 1 94 ? 8.433 0.787 2.743 1.00 95.75 94 ALA A C 1
ATOM 704 O O . ALA A 1 94 ? 9.148 0.523 1.779 1.00 95.75 94 ALA A O 1
ATOM 705 N N . THR A 1 95 ? 7.136 1.066 2.601 1.00 95.88 95 THR A N 1
ATOM 706 C CA . THR A 1 95 ? 6.430 1.065 1.311 1.00 95.88 95 THR A CA 1
ATOM 707 C C . THR A 1 95 ? 7.041 2.088 0.355 1.00 95.88 95 THR A C 1
ATOM 709 O O . THR A 1 95 ? 7.391 1.752 -0.775 1.00 95.88 95 THR A O 1
ATOM 712 N N . VAL A 1 96 ? 7.245 3.326 0.813 1.00 95.88 96 VAL A N 1
ATOM 713 C CA . VAL A 1 96 ? 7.884 4.386 0.022 1.00 95.88 96 VAL A CA 1
ATOM 714 C C . VAL A 1 96 ? 9.312 4.000 -0.353 1.00 95.88 96 VAL A C 1
ATOM 716 O O . VAL A 1 96 ? 9.696 4.197 -1.502 1.00 95.88 96 VAL A O 1
ATOM 719 N N . ALA A 1 97 ? 10.087 3.412 0.560 1.00 96.94 97 ALA A N 1
ATOM 720 C CA . ALA A 1 97 ? 11.446 2.960 0.276 1.00 96.94 97 ALA A CA 1
ATOM 721 C C . ALA A 1 97 ? 11.478 1.873 -0.812 1.00 96.94 97 ALA A C 1
ATOM 723 O O . ALA A 1 97 ? 12.293 1.954 -1.732 1.00 96.94 97 ALA A O 1
ATOM 724 N N . VAL A 1 98 ? 10.565 0.897 -0.755 1.00 96.94 98 VAL A N 1
ATOM 725 C CA . VAL A 1 98 ? 10.440 -0.164 -1.767 1.00 96.94 98 VAL A CA 1
ATOM 726 C C . VAL A 1 98 ? 10.051 0.417 -3.125 1.00 96.94 98 VAL A C 1
ATOM 728 O O . VAL A 1 98 ? 10.714 0.129 -4.123 1.00 96.94 98 VAL A O 1
ATOM 731 N N . LEU A 1 99 ? 9.027 1.273 -3.178 1.00 96.62 99 LEU A N 1
ATOM 732 C CA . LEU A 1 99 ? 8.589 1.896 -4.429 1.00 96.62 99 LEU A CA 1
ATOM 733 C C . LEU A 1 99 ? 9.676 2.818 -5.002 1.00 96.62 99 LEU A C 1
ATOM 735 O O . LEU A 1 99 ? 10.008 2.727 -6.181 1.00 96.62 99 LEU A O 1
ATOM 739 N N . ALA A 1 100 ? 10.294 3.666 -4.181 1.00 96.44 100 ALA A N 1
ATOM 740 C CA . ALA A 1 100 ? 11.369 4.552 -4.618 1.00 96.44 100 ALA A CA 1
ATOM 741 C C . ALA A 1 100 ? 12.589 3.762 -5.112 1.00 96.44 100 ALA A C 1
ATOM 743 O O . ALA A 1 100 ? 13.152 4.095 -6.155 1.00 96.44 100 ALA A O 1
ATOM 744 N N . GLY A 1 101 ? 12.971 2.690 -4.413 1.00 96.44 101 GLY A N 1
ATOM 745 C CA . GLY A 1 101 ? 14.059 1.801 -4.815 1.00 96.44 101 GLY A CA 1
ATOM 746 C C . GLY A 1 101 ? 13.768 1.084 -6.135 1.00 96.44 101 GLY A C 1
ATOM 747 O O . GLY A 1 101 ? 14.589 1.121 -7.055 1.00 96.44 101 GLY A O 1
ATOM 748 N N . GLY A 1 102 ? 12.574 0.501 -6.267 1.00 95.12 102 GLY A N 1
ATOM 749 C CA . GLY A 1 102 ? 12.111 -0.147 -7.494 1.00 95.12 102 GLY A CA 1
ATOM 750 C C . GLY A 1 102 ? 12.072 0.814 -8.678 1.00 95.12 102 GLY A C 1
ATOM 751 O O . GLY A 1 102 ? 12.582 0.506 -9.760 1.00 95.12 102 GLY A O 1
ATOM 752 N N . LEU A 1 103 ? 11.545 2.020 -8.465 1.00 94.19 103 LEU A N 1
ATOM 753 C CA . LEU A 1 103 ? 11.504 3.069 -9.476 1.00 94.19 103 LEU A CA 1
ATOM 754 C C . LEU A 1 103 ? 12.909 3.532 -9.865 1.00 94.19 103 LEU A C 1
ATOM 756 O O . LEU A 1 103 ? 13.194 3.646 -11.054 1.00 94.19 103 LEU A O 1
ATOM 760 N N . ALA A 1 104 ? 13.804 3.763 -8.903 1.00 94.38 104 ALA A N 1
ATOM 761 C CA . ALA A 1 104 ? 15.177 4.187 -9.169 1.00 94.38 104 ALA A CA 1
ATOM 762 C C . ALA A 1 104 ? 15.942 3.146 -10.001 1.00 94.38 104 ALA A C 1
ATOM 764 O O . ALA A 1 104 ? 16.628 3.503 -10.967 1.00 94.38 104 ALA A O 1
ATOM 765 N N . LEU A 1 105 ? 15.784 1.859 -9.678 1.00 93.19 105 LEU A N 1
ATOM 766 C CA . LEU A 1 105 ? 16.383 0.760 -10.433 1.00 93.19 105 LEU A CA 1
ATOM 767 C C . LEU A 1 105 ? 15.833 0.716 -11.867 1.00 93.19 105 LEU A C 1
ATOM 769 O O . LEU A 1 105 ? 16.594 0.726 -12.839 1.00 93.19 105 LEU A O 1
ATOM 773 N N . SER A 1 106 ? 14.511 0.765 -12.002 1.00 91.81 106 SER A N 1
ATOM 774 C CA . SER A 1 106 ? 13.809 0.725 -13.289 1.00 91.81 106 SER A CA 1
ATOM 775 C C . SER A 1 106 ? 14.132 1.947 -14.161 1.00 91.81 106 SER A C 1
ATOM 777 O O . SER A 1 106 ? 14.336 1.850 -15.376 1.00 91.81 106 SER A O 1
ATOM 779 N N . TRP A 1 107 ? 14.274 3.118 -13.544 1.00 90.25 107 TRP A N 1
ATOM 780 C CA . TRP A 1 107 ? 14.696 4.354 -14.195 1.00 90.25 107 TRP A CA 1
ATOM 781 C C . TRP A 1 107 ? 16.139 4.275 -14.699 1.00 90.25 107 TRP A C 1
ATOM 783 O O . TRP A 1 107 ? 16.440 4.699 -15.819 1.00 90.25 107 TRP A O 1
ATOM 793 N N . ARG A 1 108 ? 17.045 3.694 -13.902 1.00 90.44 108 ARG A N 1
ATOM 794 C CA . ARG A 1 108 ? 18.444 3.477 -14.294 1.00 90.44 108 ARG A CA 1
ATOM 795 C C . ARG A 1 108 ? 18.547 2.555 -15.511 1.00 90.44 108 ARG A C 1
ATOM 797 O O . ARG A 1 108 ? 19.297 2.868 -16.435 1.00 90.44 108 ARG A O 1
ATOM 804 N N . VAL A 1 109 ? 17.760 1.478 -15.555 1.00 88.06 109 VAL A N 1
ATOM 805 C CA . VAL A 1 109 ? 17.707 0.527 -16.685 1.00 88.06 109 VAL A CA 1
ATOM 806 C C . VAL A 1 109 ? 17.109 1.169 -17.944 1.00 88.06 109 VAL A C 1
ATOM 808 O O . VAL A 1 109 ? 17.616 0.987 -19.055 1.00 88.06 109 VAL A O 1
ATOM 811 N N . SER A 1 110 ? 16.068 1.986 -17.790 1.00 85.94 110 SER A N 1
ATOM 812 C CA . SER A 1 110 ? 15.357 2.640 -18.897 1.00 85.94 110 SER A CA 1
ATOM 813 C C . SER A 1 110 ? 15.976 3.972 -19.355 1.00 85.94 110 SER A C 1
ATOM 815 O O . SER A 1 110 ? 15.348 4.727 -20.106 1.00 85.94 110 SER A O 1
ATOM 817 N N . ARG A 1 111 ? 17.232 4.278 -18.979 1.00 80.94 111 ARG A N 1
ATOM 818 C CA . ARG A 1 111 ? 17.877 5.576 -19.269 1.00 80.94 111 ARG A CA 1
ATOM 819 C C . ARG A 1 111 ? 17.826 5.967 -20.752 1.00 80.94 111 ARG A C 1
ATOM 821 O O . ARG A 1 111 ? 17.629 7.144 -21.040 1.00 80.94 111 ARG A O 1
ATOM 828 N N . ASN A 1 112 ? 17.926 4.992 -21.660 1.00 78.75 112 ASN A N 1
ATOM 829 C CA . ASN A 1 112 ? 17.918 5.179 -23.120 1.00 78.75 112 ASN A CA 1
ATOM 830 C C . ASN A 1 112 ? 16.685 4.555 -23.826 1.00 78.75 112 ASN A C 1
ATOM 832 O O . ASN A 1 112 ? 16.727 4.264 -25.024 1.00 78.75 112 ASN A O 1
ATOM 836 N N . ARG A 1 113 ? 15.605 4.284 -23.078 1.00 81.88 113 ARG A N 1
ATOM 837 C CA . ARG A 1 113 ? 14.368 3.628 -23.547 1.00 81.88 113 ARG A CA 1
ATOM 838 C C . ARG A 1 113 ? 13.160 4.564 -23.423 1.00 81.88 113 ARG A C 1
ATOM 840 O O . ARG A 1 113 ? 13.238 5.592 -22.745 1.00 81.88 113 ARG A O 1
ATOM 847 N N . ARG A 1 114 ? 12.047 4.241 -24.094 1.00 80.19 114 ARG A N 1
ATOM 848 C CA . ARG A 1 114 ? 10.802 5.020 -23.977 1.00 80.19 114 ARG A CA 1
ATOM 849 C C . ARG A 1 114 ? 10.205 4.817 -22.581 1.00 80.19 114 ARG A C 1
ATOM 851 O O . ARG A 1 114 ? 9.939 3.690 -22.180 1.00 80.19 114 ARG A O 1
ATOM 858 N N . ARG A 1 115 ? 9.977 5.908 -21.845 1.00 82.88 115 ARG A N 1
ATOM 859 C CA . ARG A 1 115 ? 9.519 5.852 -20.442 1.00 82.88 115 ARG A CA 1
ATOM 860 C C . ARG A 1 115 ? 8.014 6.038 -20.254 1.00 82.88 115 ARG A C 1
ATOM 862 O O . ARG A 1 115 ? 7.552 5.907 -19.134 1.00 82.88 115 ARG A O 1
ATOM 869 N N . ALA A 1 116 ? 7.262 6.323 -21.319 1.00 84.75 116 ALA A N 1
ATOM 870 C CA . ALA A 1 116 ? 5.832 6.627 -21.220 1.00 84.75 116 ALA A CA 1
ATOM 871 C C . ALA A 1 116 ? 5.034 5.498 -20.539 1.00 84.75 116 ALA A C 1
ATOM 873 O O . ALA A 1 116 ? 4.322 5.765 -19.582 1.00 84.75 116 ALA A O 1
ATOM 874 N N . LEU A 1 117 ? 5.239 4.248 -20.969 1.00 83.94 117 LEU A N 1
ATOM 875 C CA . LEU A 1 117 ? 4.555 3.077 -20.406 1.00 83.94 117 LEU A CA 1
ATOM 876 C C . LEU A 1 117 ? 4.949 2.808 -18.942 1.00 83.94 117 LEU A C 1
ATOM 878 O O . LEU A 1 117 ? 4.105 2.508 -18.107 1.00 83.94 117 LEU A O 1
ATOM 882 N N . LEU A 1 118 ? 6.225 3.007 -18.604 1.00 89.00 118 LEU A N 1
ATOM 883 C CA . LEU A 1 118 ? 6.690 2.879 -17.224 1.00 89.00 118 LEU A CA 1
ATOM 884 C C . LEU A 1 118 ? 6.074 3.958 -16.322 1.00 89.00 118 LEU A C 1
ATOM 886 O O . LEU A 1 118 ? 5.656 3.657 -15.213 1.00 89.00 118 LEU A O 1
ATOM 890 N N . MET A 1 119 ? 5.969 5.208 -16.791 1.00 89.62 119 MET A N 1
ATOM 891 C CA . MET A 1 119 ? 5.336 6.277 -16.008 1.00 89.62 119 MET A CA 1
ATOM 892 C C . MET A 1 119 ? 3.855 5.998 -15.748 1.00 89.62 119 MET A C 1
ATOM 894 O O . MET A 1 119 ? 3.384 6.252 -14.643 1.00 89.62 119 MET A O 1
ATOM 898 N N . THR A 1 120 ? 3.123 5.463 -16.730 1.00 90.69 120 THR A N 1
ATOM 899 C CA . THR A 1 120 ? 1.710 5.116 -16.530 1.00 90.69 120 THR A CA 1
ATOM 900 C C . THR A 1 120 ? 1.549 4.024 -15.478 1.00 90.69 120 THR A C 1
ATOM 902 O O . THR A 1 120 ? 0.720 4.165 -14.585 1.00 90.69 120 THR A O 1
ATOM 905 N N . GLU A 1 121 ? 2.384 2.982 -15.513 1.00 92.06 121 GLU A N 1
ATOM 906 C CA . GLU A 1 121 ? 2.362 1.916 -14.503 1.00 92.06 121 GLU A CA 1
ATOM 907 C C . GLU A 1 121 ? 2.703 2.430 -13.105 1.00 92.06 121 GLU A C 1
ATOM 909 O O . GLU A 1 121 ? 2.079 2.015 -12.133 1.00 92.06 121 GLU A O 1
ATOM 914 N N . VAL A 1 122 ? 3.668 3.346 -12.990 1.00 93.38 122 VAL A N 1
ATOM 915 C CA . VAL A 1 122 ? 4.045 3.942 -11.701 1.00 93.38 122 VAL A CA 1
ATOM 916 C C . VAL A 1 122 ? 2.878 4.701 -11.083 1.00 93.38 122 VAL A C 1
ATOM 918 O O . VAL A 1 122 ? 2.632 4.569 -9.886 1.00 93.38 122 VAL A O 1
ATOM 921 N N . VAL A 1 123 ? 2.132 5.453 -11.893 1.00 95.06 123 VAL A N 1
ATOM 922 C CA . VAL A 1 123 ? 0.952 6.187 -11.425 1.00 95.06 123 VAL A CA 1
ATOM 923 C C . VAL A 1 123 ? -0.158 5.221 -11.013 1.00 95.06 123 VAL A C 1
ATOM 925 O O . VAL A 1 123 ? -0.642 5.314 -9.888 1.00 95.06 123 VAL A O 1
ATOM 928 N N . PHE A 1 124 ? -0.536 4.268 -11.870 1.00 95.50 124 PHE A N 1
ATOM 929 C CA . PHE A 1 124 ? -1.631 3.342 -11.563 1.00 95.50 124 PHE A CA 1
ATOM 930 C C . PHE A 1 124 ? -1.321 2.444 -10.361 1.00 95.50 124 PHE A C 1
ATOM 932 O O . PHE A 1 124 ? -2.099 2.409 -9.409 1.00 95.50 124 PHE A O 1
ATOM 939 N N . LEU A 1 125 ? -0.173 1.759 -10.360 1.00 95.62 125 LEU A N 1
ATOM 940 C CA . LEU A 1 125 ? 0.201 0.861 -9.265 1.00 95.62 125 LEU A CA 1
ATOM 941 C C . LEU A 1 125 ? 0.497 1.635 -7.976 1.00 95.62 125 LEU A C 1
ATOM 943 O O . LEU A 1 125 ? 0.113 1.194 -6.897 1.00 95.62 125 LEU A O 1
ATOM 947 N N . GLY A 1 126 ? 1.101 2.823 -8.076 1.00 94.62 126 GLY A N 1
ATOM 948 C CA . GLY A 1 126 ? 1.336 3.691 -6.923 1.00 94.62 126 GLY A CA 1
ATOM 949 C C . GLY A 1 126 ? 0.039 4.141 -6.248 1.00 94.62 126 GLY A C 1
ATOM 950 O O . GLY A 1 126 ? -0.062 4.073 -5.023 1.00 94.62 126 GLY A O 1
ATOM 951 N N . ILE A 1 127 ? -0.973 4.540 -7.028 1.00 96.25 127 ILE A N 1
ATOM 952 C CA . ILE A 1 127 ? -2.296 4.906 -6.498 1.00 96.25 127 ILE A CA 1
ATOM 953 C C . ILE A 1 127 ? -2.960 3.706 -5.820 1.00 96.25 127 ILE A C 1
ATOM 955 O O . ILE A 1 127 ? -3.511 3.865 -4.734 1.00 96.25 127 ILE A O 1
ATOM 959 N N . ILE A 1 128 ? -2.884 2.511 -6.414 1.00 96.62 128 ILE A N 1
ATOM 960 C CA . ILE A 1 128 ? -3.470 1.293 -5.832 1.00 96.62 128 ILE A CA 1
ATOM 961 C C . ILE A 1 128 ? -2.814 0.964 -4.487 1.00 96.62 128 ILE A C 1
ATOM 963 O O . ILE A 1 128 ? -3.516 0.780 -3.496 1.00 96.62 128 ILE A O 1
ATOM 967 N N . VAL A 1 129 ? -1.479 0.951 -4.418 1.00 96.94 129 VAL A N 1
ATOM 968 C CA . VAL A 1 129 ? -0.745 0.679 -3.169 1.00 96.94 129 VAL A CA 1
ATOM 969 C C . VAL A 1 129 ? -1.065 1.728 -2.099 1.00 96.94 129 VAL A C 1
ATOM 971 O O . VAL A 1 129 ? -1.271 1.383 -0.935 1.00 96.94 129 VAL A O 1
ATOM 974 N N . LEU A 1 130 ? -1.167 3.005 -2.482 1.00 95.12 130 LEU A N 1
ATOM 975 C CA . LEU A 1 130 ? -1.559 4.075 -1.565 1.00 95.12 130 LEU A CA 1
ATOM 976 C C . LEU A 1 130 ? -3.001 3.904 -1.068 1.00 95.12 130 LEU A C 1
ATOM 978 O O . LEU A 1 130 ? -3.257 4.081 0.119 1.00 95.12 130 LEU A O 1
ATOM 982 N N . ALA A 1 131 ? -3.938 3.540 -1.944 1.00 95.56 131 ALA A N 1
ATOM 983 C CA . ALA A 1 131 ? -5.320 3.277 -1.561 1.00 95.56 131 ALA A CA 1
ATOM 984 C C . ALA A 1 131 ? -5.403 2.106 -0.574 1.00 95.56 131 ALA A C 1
ATOM 986 O O . ALA A 1 131 ? -6.031 2.244 0.473 1.00 95.56 131 ALA A O 1
ATOM 987 N N . MET A 1 132 ? -4.701 0.998 -0.841 1.00 94.88 132 MET A N 1
ATOM 988 C CA . MET A 1 132 ? -4.609 -0.133 0.091 1.00 94.88 132 MET A CA 1
ATOM 989 C C . MET A 1 132 ? -4.080 0.305 1.460 1.00 94.88 132 MET A C 1
ATOM 991 O O . MET A 1 132 ? -4.628 -0.093 2.487 1.00 94.88 132 MET A O 1
ATOM 995 N N . PHE A 1 133 ? -3.053 1.161 1.486 1.00 94.69 133 PHE A N 1
ATOM 996 C CA . PHE A 1 133 ? -2.556 1.733 2.733 1.00 94.69 133 PHE A CA 1
ATOM 997 C C . PHE A 1 133 ? -3.638 2.546 3.456 1.00 94.69 133 PHE A C 1
ATOM 999 O O . PHE A 1 133 ? -3.821 2.349 4.650 1.00 94.69 133 PHE A O 1
ATOM 1006 N N . LEU A 1 134 ? -4.374 3.417 2.759 1.00 94.38 134 LEU A N 1
ATOM 1007 C CA . LEU A 1 134 ? -5.391 4.291 3.360 1.00 94.38 134 LEU A CA 1
ATOM 1008 C C . LEU A 1 134 ? -6.612 3.533 3.903 1.00 94.38 134 LEU A C 1
ATOM 1010 O O . LEU A 1 134 ? -7.160 3.924 4.935 1.00 94.38 134 LEU A O 1
ATOM 1014 N N . PHE A 1 135 ? -7.015 2.448 3.240 1.00 92.94 135 PHE A N 1
ATOM 1015 C CA . PHE A 1 135 ? -8.116 1.566 3.655 1.00 92.94 135 PHE A CA 1
ATOM 1016 C C . PHE A 1 135 ? -7.705 0.530 4.712 1.00 92.94 135 PHE A C 1
ATOM 1018 O O . PHE A 1 135 ? -8.385 -0.473 4.885 1.00 92.94 135 PHE A O 1
ATOM 1025 N N . ALA A 1 136 ? -6.580 0.753 5.400 1.00 91.44 136 ALA A N 1
ATOM 1026 C CA . ALA A 1 136 ? -6.116 -0.078 6.507 1.00 91.44 136 ALA A CA 1
ATOM 1027 C C . ALA A 1 136 ? -5.966 -1.580 6.175 1.00 91.44 136 ALA A C 1
ATOM 1029 O O . ALA A 1 136 ? -6.020 -2.418 7.074 1.00 91.44 136 ALA A O 1
ATOM 1030 N N . TYR A 1 137 ? -5.679 -1.932 4.911 1.00 92.19 137 TYR A N 1
ATOM 1031 C CA . TYR A 1 137 ? -5.380 -3.323 4.550 1.00 92.19 137 TYR A CA 1
ATOM 1032 C C . TYR A 1 137 ? -4.210 -3.866 5.390 1.00 92.19 137 TYR A C 1
ATOM 1034 O O . TYR A 1 137 ? -3.309 -3.097 5.762 1.00 92.19 137 TYR A O 1
ATOM 1042 N N . PRO A 1 138 ? -4.161 -5.183 5.672 1.00 91.00 138 PRO A N 1
ATOM 1043 C CA . PRO A 1 138 ? -3.071 -5.757 6.454 1.00 91.00 138 PRO A CA 1
ATOM 1044 C C . PRO A 1 138 ? -1.706 -5.398 5.850 1.00 91.00 138 PRO A C 1
ATOM 1046 O O . PRO A 1 138 ? -1.515 -5.446 4.632 1.00 91.00 138 PRO A O 1
ATOM 1049 N N . SER A 1 139 ? -0.749 -5.013 6.699 1.00 91.75 139 SER A N 1
ATOM 1050 C CA . SER A 1 139 ? 0.527 -4.421 6.265 1.00 91.75 139 SER A CA 1
ATOM 1051 C C . SER A 1 139 ? 1.331 -5.328 5.329 1.00 91.75 139 SER A C 1
ATOM 1053 O O . SER A 1 139 ? 1.971 -4.842 4.398 1.00 91.75 139 SER A O 1
ATOM 1055 N N . ILE A 1 140 ? 1.232 -6.647 5.514 1.00 92.56 140 ILE A N 1
ATOM 1056 C CA . ILE A 1 140 ? 1.854 -7.653 4.643 1.00 92.56 140 ILE A CA 1
ATOM 1057 C C . ILE A 1 140 ? 1.342 -7.530 3.200 1.00 92.56 140 ILE A C 1
ATOM 1059 O O . ILE A 1 140 ? 2.146 -7.571 2.269 1.00 92.56 140 ILE A O 1
ATOM 1063 N N . PHE A 1 141 ? 0.037 -7.317 2.993 1.00 94.75 141 PHE A N 1
ATOM 1064 C CA . PHE A 1 141 ? -0.521 -7.130 1.649 1.00 94.75 141 PHE A CA 1
ATOM 1065 C C . PHE A 1 141 ? -0.047 -5.826 1.012 1.00 94.75 141 PHE A C 1
ATOM 1067 O O . PHE A 1 141 ? 0.284 -5.819 -0.170 1.00 94.75 141 PHE A O 1
ATOM 1074 N N . VAL A 1 142 ? 0.040 -4.738 1.784 1.00 95.88 142 VAL A N 1
ATOM 1075 C CA . VAL A 1 142 ? 0.530 -3.442 1.284 1.00 95.88 142 VAL A CA 1
ATOM 1076 C C . VAL A 1 142 ? 1.993 -3.549 0.842 1.00 95.88 142 VAL A C 1
ATOM 1078 O O . VAL A 1 142 ? 2.338 -3.141 -0.267 1.00 95.88 142 VAL A O 1
ATOM 1081 N N . LEU A 1 143 ? 2.850 -4.159 1.666 1.00 95.62 143 LEU A N 1
ATOM 1082 C CA . LEU A 1 143 ? 4.265 -4.365 1.340 1.00 95.62 143 LEU A CA 1
ATOM 1083 C C . LEU A 1 143 ? 4.453 -5.346 0.175 1.00 95.62 143 LEU A C 1
ATOM 1085 O O . LEU A 1 143 ? 5.288 -5.109 -0.698 1.00 95.62 143 LEU A O 1
ATOM 1089 N N . GLY A 1 144 ? 3.655 -6.414 0.116 1.00 96.44 144 GLY A N 1
ATOM 1090 C CA . GLY A 1 144 ? 3.653 -7.359 -1.001 1.00 96.44 144 GLY A CA 1
ATOM 1091 C C . GLY A 1 144 ? 3.219 -6.711 -2.319 1.00 96.44 144 GLY A C 1
ATOM 1092 O O . GLY A 1 144 ? 3.859 -6.909 -3.356 1.00 96.44 144 GLY A O 1
ATOM 1093 N N . ALA A 1 145 ? 2.184 -5.868 -2.289 1.00 97.12 145 ALA A N 1
ATOM 1094 C CA . ALA A 1 145 ? 1.741 -5.082 -3.440 1.00 97.12 145 ALA A CA 1
ATOM 1095 C C . ALA A 1 145 ? 2.816 -4.075 -3.888 1.00 97.12 145 ALA A C 1
ATOM 1097 O O . ALA A 1 145 ? 3.077 -3.926 -5.083 1.00 97.12 145 ALA A O 1
ATOM 1098 N N . ALA A 1 146 ? 3.509 -3.431 -2.947 1.00 97.44 146 ALA A N 1
ATOM 1099 C CA . ALA A 1 146 ? 4.614 -2.530 -3.260 1.00 97.44 146 ALA A CA 1
ATOM 1100 C C . ALA A 1 146 ? 5.806 -3.262 -3.899 1.00 97.44 146 ALA A C 1
ATOM 1102 O O . ALA A 1 146 ? 6.346 -2.811 -4.910 1.00 97.44 146 ALA A O 1
ATOM 1103 N N . GLY A 1 147 ? 6.190 -4.416 -3.346 1.00 97.25 147 GLY A N 1
ATOM 1104 C CA . GLY A 1 147 ? 7.275 -5.246 -3.871 1.00 97.25 147 GLY A CA 1
ATOM 1105 C C . GLY A 1 147 ? 6.972 -5.811 -5.260 1.00 97.25 147 GLY A C 1
ATOM 1106 O O . GLY A 1 147 ? 7.815 -5.739 -6.154 1.00 97.25 147 GLY A O 1
ATOM 1107 N N . SER A 1 148 ? 5.754 -6.312 -5.476 1.00 97.06 148 SER A N 1
ATOM 1108 C CA . SER A 1 148 ? 5.313 -6.787 -6.796 1.00 97.06 148 SER A CA 1
ATOM 1109 C C . SER A 1 148 ? 5.254 -5.657 -7.824 1.00 97.06 148 SER A C 1
ATOM 1111 O O . SER A 1 148 ? 5.725 -5.838 -8.945 1.00 97.06 148 SER A O 1
ATOM 1113 N N . SER A 1 149 ? 4.791 -4.467 -7.439 1.00 96.81 149 SER A N 1
ATOM 1114 C CA . SER A 1 149 ? 4.814 -3.285 -8.311 1.00 96.81 149 SER A CA 1
ATOM 1115 C C . SER A 1 149 ? 6.239 -2.909 -8.722 1.00 96.81 149 SER A C 1
ATOM 1117 O O . SER A 1 149 ? 6.513 -2.712 -9.905 1.00 96.81 149 SER A O 1
ATOM 1119 N N . ALA A 1 150 ? 7.177 -2.891 -7.770 1.00 96.19 150 ALA A N 1
ATOM 1120 C CA . ALA A 1 150 ? 8.593 -2.651 -8.044 1.00 96.19 150 ALA A CA 1
ATOM 1121 C C . ALA A 1 150 ? 9.192 -3.699 -9.001 1.00 96.19 150 ALA A C 1
ATOM 1123 O O . ALA A 1 150 ? 9.970 -3.349 -9.892 1.00 96.19 150 ALA A O 1
ATOM 1124 N N . PHE A 1 151 ? 8.810 -4.971 -8.851 1.00 95.75 151 PHE A N 1
ATOM 1125 C CA . PHE A 1 151 ? 9.221 -6.043 -9.755 1.00 95.75 151 PHE A CA 1
ATOM 1126 C C . PHE A 1 151 ? 8.674 -5.839 -11.174 1.00 95.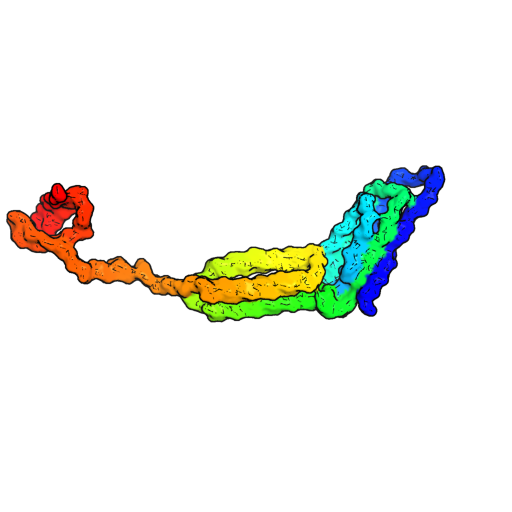75 151 PHE A C 1
ATOM 1128 O O . PHE A 1 151 ? 9.441 -5.902 -12.138 1.00 95.75 151 PHE A O 1
ATOM 1135 N N . ILE A 1 152 ? 7.379 -5.527 -11.301 1.00 94.94 152 ILE A N 1
ATOM 1136 C CA . ILE A 1 152 ? 6.730 -5.230 -12.586 1.00 94.94 152 ILE A CA 1
ATOM 1137 C C . ILE A 1 152 ? 7.455 -4.079 -13.283 1.00 94.94 152 ILE A C 1
ATOM 1139 O O . ILE A 1 152 ? 7.847 -4.226 -14.438 1.00 94.94 152 ILE A O 1
ATOM 1143 N N . TRP A 1 153 ? 7.742 -2.981 -12.579 1.00 94.75 153 TRP A N 1
ATOM 1144 C CA . TRP A 1 153 ? 8.485 -1.857 -13.158 1.00 94.75 153 TRP A CA 1
ATOM 1145 C C . TRP A 1 153 ? 9.870 -2.262 -13.669 1.00 94.75 153 TRP A C 1
ATOM 1147 O O . TRP A 1 153 ? 10.303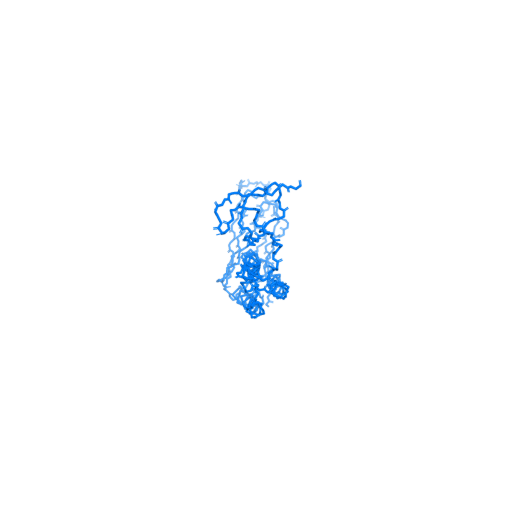 -1.775 -14.718 1.00 94.75 153 TRP A O 1
ATOM 1157 N N . GLY A 1 154 ? 10.550 -3.179 -12.976 1.00 92.00 154 GLY A N 1
ATOM 1158 C CA . GLY A 1 154 ? 11.831 -3.729 -13.411 1.00 92.00 154 GLY A CA 1
ATOM 1159 C C . GLY A 1 154 ? 11.718 -4.492 -14.732 1.00 92.00 154 GLY A C 1
ATOM 1160 O O . GLY A 1 154 ? 12.507 -4.260 -15.654 1.00 92.00 154 GLY A O 1
ATOM 1161 N N . VAL A 1 155 ? 10.704 -5.353 -14.859 1.00 91.94 155 VAL A N 1
ATOM 1162 C CA . VAL A 1 155 ? 10.419 -6.108 -16.091 1.00 91.94 155 VAL A CA 1
ATOM 1163 C C . VAL A 1 155 ? 10.018 -5.162 -17.226 1.00 91.94 155 VAL A C 1
ATOM 1165 O O . VAL A 1 155 ? 10.604 -5.219 -18.311 1.00 91.94 155 VAL A O 1
ATOM 1168 N N . SER A 1 156 ? 9.101 -4.228 -16.974 1.00 90.94 156 SER A N 1
ATOM 1169 C CA . SER A 1 156 ? 8.663 -3.218 -17.944 1.00 90.94 156 SER A CA 1
ATOM 1170 C C . SER A 1 156 ? 9.826 -2.353 -18.431 1.00 90.94 156 SER A C 1
ATOM 1172 O O . SER A 1 156 ? 9.952 -2.074 -19.628 1.00 90.94 156 SER A O 1
ATOM 1174 N N . ALA A 1 157 ? 10.752 -1.977 -17.543 1.00 89.44 157 ALA A N 1
ATOM 1175 C CA . ALA A 1 157 ? 11.966 -1.257 -17.918 1.00 89.44 157 ALA A CA 1
ATOM 1176 C C . ALA A 1 157 ? 12.885 -2.078 -18.838 1.00 89.44 157 ALA A C 1
ATOM 1178 O O . ALA A 1 157 ? 13.534 -1.507 -19.724 1.00 89.44 157 ALA A O 1
ATOM 1179 N N . LEU A 1 158 ? 12.944 -3.400 -18.649 1.00 87.88 158 LEU A N 1
ATOM 1180 C CA . LEU A 1 158 ? 13.781 -4.309 -19.432 1.00 87.88 158 LEU A CA 1
ATOM 1181 C C . LEU A 1 158 ? 13.213 -4.562 -20.836 1.00 87.88 158 LEU A C 1
ATOM 1183 O O . LEU A 1 158 ? 13.970 -4.565 -21.814 1.00 87.88 158 LEU A O 1
ATOM 1187 N N . VAL A 1 159 ? 11.892 -4.722 -20.943 1.00 88.19 159 VAL A N 1
ATOM 1188 C CA . VAL A 1 159 ? 11.182 -4.997 -22.205 1.00 88.19 159 VAL A CA 1
ATOM 1189 C C . VAL A 1 159 ? 10.939 -3.719 -23.019 1.00 88.19 159 VAL A C 1
ATOM 1191 O O . VAL A 1 159 ? 10.851 -3.779 -24.244 1.00 88.19 159 VAL A O 1
ATOM 1194 N N . SER A 1 160 ? 10.912 -2.542 -22.381 1.00 85.38 160 SER A N 1
ATOM 1195 C CA . SER A 1 160 ? 10.606 -1.271 -23.052 1.00 85.38 160 SER A CA 1
ATOM 1196 C C . SER A 1 160 ? 11.485 -1.009 -24.292 1.00 85.38 160 SER A C 1
ATOM 1198 O O . SER A 1 160 ? 12.715 -1.135 -24.224 1.00 85.38 160 SER A O 1
ATOM 1200 N N . PRO A 1 161 ? 10.909 -0.597 -25.438 1.00 79.56 161 PRO A N 1
ATOM 1201 C CA . PRO A 1 161 ? 11.676 -0.356 -26.650 1.00 79.56 161 PRO A CA 1
ATOM 1202 C C . PRO A 1 161 ? 12.700 0.765 -26.440 1.00 79.56 161 PRO A C 1
ATOM 1204 O O . PRO A 1 161 ? 12.414 1.822 -25.860 1.00 79.56 161 PRO A O 1
ATOM 1207 N N . ARG A 1 162 ? 13.920 0.552 -26.950 1.00 77.81 162 ARG A N 1
ATOM 1208 C CA . ARG A 1 162 ? 14.950 1.599 -26.980 1.00 77.81 162 ARG A CA 1
ATOM 1209 C C . ARG A 1 162 ? 14.408 2.789 -27.756 1.00 77.81 162 ARG A C 1
ATOM 1211 O O . ARG A 1 162 ? 13.792 2.630 -28.810 1.00 77.81 162 ARG A O 1
ATOM 1218 N N . THR A 1 163 ? 14.615 3.990 -27.229 1.00 66.06 163 THR A N 1
ATOM 1219 C CA . THR A 1 163 ? 14.172 5.202 -27.906 1.00 66.06 163 THR A CA 1
ATOM 1220 C C . THR A 1 163 ? 14.950 5.278 -29.211 1.00 66.06 163 THR A C 1
ATOM 1222 O O . THR A 1 163 ? 16.149 5.546 -29.192 1.00 66.06 163 THR A O 1
ATOM 1225 N N . ALA A 1 164 ? 14.294 4.999 -30.341 1.00 59.78 164 ALA A N 1
ATOM 1226 C CA . ALA A 1 164 ? 14.864 5.238 -31.657 1.00 59.78 164 ALA A CA 1
ATOM 1227 C C . ALA A 1 164 ? 15.172 6.735 -31.738 1.00 59.78 164 ALA A C 1
ATOM 1229 O O . ALA A 1 164 ? 14.292 7.564 -31.976 1.00 59.78 164 ALA A O 1
ATOM 1230 N N . ARG A 1 165 ? 16.418 7.100 -31.435 1.00 52.38 165 ARG A N 1
ATOM 1231 C CA . ARG A 1 165 ? 16.922 8.464 -31.505 1.00 52.38 165 ARG A CA 1
ATOM 1232 C C . ARG A 1 165 ? 16.741 8.918 -32.945 1.00 52.38 165 ARG A C 1
ATOM 1234 O O . ARG A 1 165 ? 17.555 8.570 -33.784 1.00 52.38 165 ARG A O 1
ATOM 1241 N N . ARG A 1 166 ? 15.676 9.670 -33.242 1.00 49.59 166 ARG A N 1
ATOM 1242 C CA . ARG A 1 166 ? 15.535 10.415 -34.506 1.00 49.59 166 ARG A CA 1
ATOM 1243 C C . ARG A 1 166 ? 15.851 9.601 -35.780 1.00 49.59 166 ARG A C 1
ATOM 1245 O O . ARG A 1 166 ? 16.303 10.182 -36.760 1.00 49.59 166 ARG A O 1
ATOM 1252 N N . ALA A 1 167 ? 15.549 8.303 -35.830 1.00 47.78 167 ALA A N 1
ATOM 1253 C CA . ALA A 1 167 ? 15.688 7.536 -37.075 1.00 47.78 167 ALA A CA 1
ATOM 1254 C C . ALA A 1 167 ? 14.675 7.972 -38.160 1.00 47.78 167 ALA A C 1
ATOM 1256 O O . ALA A 1 167 ? 14.748 7.512 -39.289 1.00 47.78 167 ALA A O 1
ATOM 1257 N N . ASN A 1 168 ? 13.777 8.917 -37.842 1.00 46.81 168 ASN A N 1
ATOM 1258 C CA . ASN A 1 168 ? 12.798 9.482 -38.773 1.00 46.81 168 ASN A CA 1
ATOM 1259 C C . ASN A 1 168 ? 13.116 10.912 -39.265 1.00 46.81 168 ASN A C 1
ATOM 1261 O O . ASN A 1 168 ? 12.231 11.624 -39.722 1.00 46.81 168 ASN A O 1
ATOM 1265 N N . ARG A 1 169 ? 14.381 11.360 -39.197 1.00 45.47 169 ARG A N 1
ATOM 1266 C CA . ARG A 1 169 ? 14.871 12.519 -39.991 1.00 45.47 169 ARG A CA 1
ATOM 1267 C C . ARG A 1 169 ? 16.014 12.166 -40.954 1.00 45.47 169 ARG A C 1
ATOM 1269 O O . ARG A 1 169 ? 16.629 13.059 -41.545 1.00 45.47 169 ARG A O 1
ATOM 1276 N N . SER A 1 170 ? 16.317 10.877 -41.090 1.00 45.69 170 SER A N 1
ATOM 1277 C CA . SER A 1 170 ? 17.331 10.335 -42.003 1.00 45.69 170 SER A CA 1
ATOM 1278 C C . SER A 1 170 ? 16.734 9.446 -43.099 1.00 45.69 170 SER A C 1
ATOM 1280 O O . SER A 1 170 ? 17.331 9.380 -44.168 1.00 45.69 170 SER A O 1
ATOM 1282 N N . GLY A 1 171 ? 15.530 8.880 -42.924 1.00 45.50 171 GLY A N 1
ATOM 1283 C CA . GLY A 1 171 ? 14.804 8.207 -44.016 1.00 45.50 171 GLY A CA 1
ATOM 1284 C C . GLY A 1 171 ? 14.511 9.134 -45.206 1.00 45.50 171 GLY A C 1
ATOM 1285 O O . GLY A 1 171 ? 14.687 8.743 -46.351 1.00 45.50 171 GLY A O 1
ATOM 1286 N N . ALA A 1 172 ? 14.210 10.411 -44.944 1.00 48.16 172 ALA A N 1
ATOM 1287 C CA . ALA A 1 172 ? 14.013 11.418 -45.992 1.00 48.16 172 ALA A CA 1
ATOM 1288 C C . ALA A 1 172 ? 15.320 11.972 -46.606 1.00 48.16 172 ALA A C 1
ATOM 1290 O O . ALA A 1 172 ? 15.270 12.681 -47.604 1.00 48.16 172 ALA A O 1
ATOM 1291 N N . ARG A 1 173 ? 16.498 11.688 -46.023 1.00 48.53 173 ARG A N 1
ATOM 1292 C CA . ARG A 1 173 ? 17.801 12.131 -46.568 1.00 48.53 173 ARG A CA 1
ATOM 1293 C C . ARG A 1 173 ? 18.578 11.026 -47.279 1.00 48.53 173 ARG A C 1
ATOM 1295 O O . ARG A 1 173 ? 19.376 11.345 -48.151 1.00 48.53 173 ARG A O 1
ATOM 1302 N N . ASN A 1 174 ? 18.308 9.758 -46.969 1.00 46.81 174 ASN A N 1
ATOM 1303 C CA . ASN A 1 174 ? 18.913 8.616 -47.660 1.00 46.81 174 ASN A CA 1
ATOM 1304 C C . ASN A 1 174 ? 18.167 8.182 -48.934 1.00 46.81 174 ASN A C 1
ATOM 1306 O O . ASN A 1 174 ? 18.672 7.329 -49.651 1.00 46.81 174 ASN A O 1
ATOM 1310 N N . MET A 1 175 ? 17.032 8.803 -49.279 1.00 48.56 175 MET A N 1
ATOM 1311 C CA . MET A 1 175 ? 16.404 8.624 -50.600 1.00 48.56 175 MET A CA 1
ATOM 1312 C C . MET A 1 175 ? 17.090 9.419 -51.722 1.00 48.56 175 MET A C 1
ATOM 1314 O O . MET A 1 175 ? 16.717 9.280 -52.879 1.00 48.56 175 MET A O 1
ATOM 1318 N N . LYS A 1 176 ? 18.109 10.234 -51.410 1.00 53.19 176 LYS A N 1
ATOM 1319 C CA . LYS A 1 176 ? 18.831 11.042 -52.407 1.00 53.19 176 LYS A CA 1
ATOM 1320 C C . LYS A 1 176 ? 19.748 10.222 -53.328 1.00 53.19 176 LYS A C 1
ATOM 1322 O O . LYS A 1 176 ? 20.174 10.740 -54.349 1.00 53.19 176 LYS A O 1
ATOM 1327 N N . ASN A 1 177 ? 20.032 8.969 -52.961 1.00 53.28 177 ASN A N 1
ATOM 1328 C CA . ASN A 1 177 ? 20.952 8.077 -53.675 1.00 53.28 177 ASN A CA 1
ATOM 1329 C C . ASN A 1 177 ? 20.270 6.804 -54.198 1.00 53.28 177 ASN A C 1
ATOM 1331 O O . ASN A 1 177 ? 20.958 5.857 -54.574 1.00 53.28 177 ASN A O 1
ATOM 1335 N N . VAL A 1 178 ? 18.935 6.742 -54.196 1.00 62.59 178 VAL A N 1
ATOM 1336 C CA . VAL A 1 178 ? 18.244 5.692 -54.949 1.00 62.59 178 VAL A CA 1
ATOM 1337 C C . VAL A 1 178 ? 18.345 6.101 -56.420 1.00 62.59 178 VAL A C 1
ATOM 1339 O O . VAL A 1 178 ? 17.921 7.213 -56.733 1.00 62.59 178 VAL A O 1
ATOM 1342 N N . PRO A 1 179 ? 18.937 5.291 -57.316 1.00 62.97 179 PRO A N 1
ATOM 1343 C CA . PRO A 1 179 ? 18.941 5.605 -58.738 1.00 62.97 179 PRO A CA 1
ATOM 1344 C C . PRO A 1 179 ? 17.490 5.589 -59.226 1.00 62.97 179 PRO A C 1
ATOM 1346 O O . PRO A 1 179 ? 16.880 4.528 -59.357 1.00 62.97 179 PRO A O 1
ATOM 1349 N N . LEU A 1 180 ? 16.910 6.775 -59.417 1.00 73.75 180 LEU A N 1
ATOM 1350 C CA . LEU A 1 180 ? 15.596 6.905 -60.031 1.00 73.75 180 LEU A CA 1
ATOM 1351 C C . LEU A 1 180 ? 15.720 6.508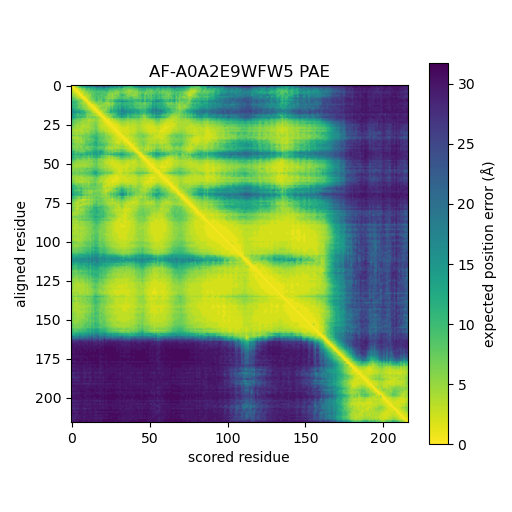 -61.511 1.00 73.75 180 LEU A C 1
ATOM 1353 O O . LEU A 1 180 ? 16.726 6.830 -62.147 1.00 73.75 180 LEU A O 1
ATOM 1357 N N . PRO A 1 181 ? 14.718 5.820 -62.082 1.00 75.88 181 PRO A N 1
ATOM 1358 C CA . PRO A 1 181 ? 14.688 5.583 -63.514 1.00 75.88 181 PRO A CA 1
ATOM 1359 C C . PRO A 1 181 ? 14.600 6.926 -64.245 1.00 75.88 181 PRO A C 1
ATOM 1361 O O . PRO A 1 181 ? 13.801 7.795 -63.883 1.00 75.88 181 PRO A O 1
ATOM 1364 N N . THR A 1 182 ? 15.433 7.094 -65.268 1.00 84.00 182 THR A N 1
ATOM 1365 C CA . THR A 1 182 ? 15.522 8.327 -66.051 1.00 84.00 182 THR A CA 1
ATOM 1366 C C . THR A 1 182 ? 14.986 8.117 -67.463 1.00 84.00 182 THR A C 1
ATOM 1368 O O . THR A 1 182 ? 14.982 7.003 -67.988 1.00 84.00 182 THR A O 1
ATOM 1371 N N . PHE A 1 183 ? 14.502 9.185 -68.091 1.00 84.44 183 PHE A N 1
ATOM 1372 C CA . PHE A 1 183 ? 14.058 9.168 -69.486 1.00 84.44 183 PHE A CA 1
ATOM 1373 C C . PHE A 1 183 ? 14.487 10.452 -70.206 1.00 84.44 183 PHE A C 1
ATOM 1375 O O . PHE A 1 183 ? 14.602 11.517 -69.594 1.00 84.44 183 PHE A O 1
ATOM 1382 N N . ALA A 1 184 ? 14.717 10.369 -71.518 1.00 86.31 184 ALA A N 1
ATOM 1383 C CA . ALA A 1 184 ? 15.055 11.527 -72.340 1.00 86.31 184 ALA A CA 1
ATOM 1384 C C . ALA A 1 184 ? 13.789 12.285 -72.770 1.00 86.31 184 ALA A C 1
ATOM 1386 O O . ALA A 1 184 ? 12.822 11.689 -73.247 1.00 86.31 184 ALA A O 1
ATOM 1387 N N . CYS A 1 185 ? 13.788 13.611 -72.621 1.00 86.75 185 CYS A N 1
ATOM 1388 C CA . CYS A 1 185 ? 12.696 14.449 -73.103 1.00 86.75 185 CYS A CA 1
ATOM 1389 C C . CYS A 1 185 ? 12.594 14.366 -74.639 1.00 86.75 185 CYS A C 1
ATOM 1391 O O . CYS A 1 185 ? 13.577 14.668 -75.315 1.00 86.75 185 CYS A O 1
ATOM 1393 N N . PRO A 1 186 ? 11.416 14.073 -75.220 1.00 86.06 186 PRO A N 1
ATOM 1394 C CA . PRO A 1 186 ? 11.257 13.980 -76.674 1.00 86.06 186 PRO A CA 1
ATOM 1395 C C . PRO A 1 186 ? 11.414 15.327 -77.398 1.00 86.06 186 PRO A C 1
ATOM 1397 O O . PRO A 1 186 ? 11.648 15.351 -78.600 1.00 86.06 186 PRO A O 1
ATOM 1400 N N . ALA A 1 187 ? 11.285 16.454 -76.688 1.00 85.56 187 ALA A N 1
ATOM 1401 C CA . ALA A 1 187 ? 11.373 17.789 -77.280 1.00 85.56 187 ALA A CA 1
ATOM 1402 C C . ALA A 1 187 ? 12.794 18.380 -77.288 1.00 85.56 187 ALA A C 1
ATOM 1404 O O . ALA A 1 187 ? 13.108 19.163 -78.177 1.00 85.56 187 ALA A O 1
ATOM 1405 N N . CYS A 1 188 ? 13.628 18.063 -76.292 1.00 87.81 188 CYS A N 1
ATOM 1406 C CA . CYS A 1 188 ? 14.956 18.676 -76.134 1.00 87.81 188 CYS A CA 1
ATOM 1407 C C . CYS A 1 188 ? 16.076 17.684 -75.786 1.00 87.81 188 CYS A C 1
ATOM 1409 O O . CYS A 1 188 ? 17.207 18.103 -75.563 1.00 87.81 188 CYS A O 1
ATOM 1411 N N . GLY A 1 189 ? 15.780 16.385 -75.686 1.00 84.06 189 GLY A N 1
ATOM 1412 C CA . GLY A 1 189 ? 16.755 15.333 -75.381 1.00 84.06 189 GLY A CA 1
ATOM 1413 C C . GLY A 1 189 ? 17.279 15.321 -73.940 1.00 84.06 189 GLY A C 1
ATOM 1414 O O . GLY A 1 189 ? 18.004 14.404 -73.569 1.00 84.06 189 GLY A O 1
ATOM 1415 N N . THR A 1 190 ? 16.915 16.299 -73.103 1.00 89.12 190 THR A N 1
ATOM 1416 C CA . THR A 1 190 ? 17.377 16.382 -71.709 1.00 89.12 190 THR A CA 1
ATOM 1417 C C . THR A 1 190 ? 16.851 15.207 -70.887 1.00 89.12 190 THR A C 1
ATOM 1419 O O . THR A 1 190 ? 15.648 14.936 -70.897 1.00 89.12 190 THR A O 1
ATOM 1422 N N . VAL A 1 191 ? 17.742 14.536 -70.158 1.00 86.50 191 VAL A N 1
ATOM 1423 C CA . VAL A 1 191 ? 17.414 13.415 -69.267 1.00 86.50 191 VAL A CA 1
ATOM 1424 C C . VAL A 1 191 ? 16.727 13.943 -68.002 1.00 86.50 191 VAL A C 1
ATOM 1426 O O . VAL A 1 191 ? 17.240 14.862 -67.367 1.00 86.50 191 VAL A O 1
ATOM 1429 N N . ASN A 1 192 ? 15.557 13.398 -67.656 1.00 84.31 192 ASN A N 1
ATOM 1430 C CA . ASN A 1 192 ? 14.801 13.748 -66.447 1.00 84.31 192 ASN A CA 1
ATOM 1431 C C . ASN A 1 192 ? 14.527 12.500 -65.599 1.00 84.31 192 ASN A C 1
ATOM 1433 O O . ASN A 1 192 ? 14.326 11.411 -66.142 1.00 84.31 192 ASN A O 1
ATOM 1437 N N . ASP A 1 193 ? 14.459 12.685 -64.282 1.00 85.25 193 ASP A N 1
ATOM 1438 C CA . ASP A 1 193 ? 14.202 11.615 -63.316 1.00 85.25 193 ASP A CA 1
ATOM 1439 C C . ASP A 1 193 ? 12.695 11.394 -63.119 1.00 85.25 193 ASP A C 1
ATOM 1441 O O . ASP A 1 193 ? 11.908 12.346 -63.121 1.00 85.25 193 ASP A O 1
ATOM 1445 N N . VAL A 1 194 ? 12.277 10.140 -62.916 1.00 83.62 194 VAL A N 1
ATOM 1446 C CA . VAL A 1 194 ? 10.877 9.777 -62.650 1.00 83.62 194 VAL A CA 1
ATOM 1447 C C . VAL A 1 194 ? 10.682 9.523 -61.146 1.00 83.62 194 VAL A C 1
ATOM 1449 O O . VAL A 1 194 ? 11.108 8.483 -60.646 1.00 83.62 194 VAL A O 1
ATOM 1452 N N . PRO A 1 195 ? 10.026 10.437 -60.401 1.00 76.56 195 PRO A N 1
ATOM 1453 C CA . PRO A 1 195 ? 9.945 10.365 -58.939 1.00 76.56 195 PRO A CA 1
ATOM 1454 C C . PRO A 1 195 ? 8.869 9.410 -58.399 1.00 76.56 195 PRO A C 1
ATOM 1456 O O . PRO A 1 195 ? 8.814 9.187 -57.192 1.00 76.56 195 PRO A O 1
ATOM 1459 N N . SER A 1 196 ? 7.991 8.874 -59.253 1.00 77.06 196 SER A N 1
ATOM 1460 C CA . SER A 1 196 ? 6.874 8.017 -58.837 1.00 77.06 196 SER A CA 1
ATOM 1461 C C . SER A 1 196 ? 6.555 6.928 -59.866 1.00 77.06 196 SER A C 1
ATOM 1463 O O . SER A 1 196 ? 6.652 7.133 -61.080 1.00 77.06 196 SER A O 1
ATOM 1465 N N . HIS A 1 197 ? 6.132 5.764 -59.372 1.00 76.62 197 HIS A N 1
ATOM 1466 C CA . HIS A 1 197 ? 5.628 4.646 -60.175 1.00 76.62 197 HIS A CA 1
ATOM 1467 C C . HIS A 1 197 ? 4.106 4.687 -60.384 1.00 76.62 197 HIS A C 1
ATOM 1469 O O . HIS A 1 197 ? 3.585 3.899 -61.166 1.00 76.62 197 HIS A O 1
ATOM 1475 N N . GLU A 1 198 ? 3.398 5.619 -59.743 1.00 79.25 198 GLU A N 1
ATOM 1476 C CA . GLU A 1 198 ? 1.962 5.813 -59.944 1.00 79.25 198 GLU A CA 1
ATOM 1477 C C . GLU A 1 198 ? 1.706 6.487 -61.306 1.00 79.25 198 GLU A C 1
ATOM 1479 O O . GLU A 1 198 ? 2.475 7.353 -61.742 1.00 79.25 198 GLU A O 1
ATOM 1484 N N . ARG A 1 199 ? 0.681 6.034 -62.034 1.00 81.94 199 ARG A N 1
ATOM 1485 C CA . ARG A 1 199 ? 0.312 6.512 -63.379 1.00 81.94 199 ARG A CA 1
ATOM 1486 C C . ARG A 1 199 ? -1.170 6.908 -63.376 1.00 81.94 199 ARG A C 1
ATOM 1488 O O . ARG A 1 199 ? -1.949 6.204 -62.738 1.00 81.94 199 ARG A O 1
ATOM 1495 N N . PRO A 1 200 ? -1.588 7.972 -64.088 1.00 81.31 200 PRO A N 1
ATOM 1496 C CA . PRO A 1 200 ? -0.802 8.853 -64.958 1.00 81.31 200 PRO A CA 1
ATOM 1497 C C . PRO A 1 200 ? 0.056 9.861 -64.178 1.00 81.31 200 PRO A C 1
ATOM 1499 O O . PRO A 1 200 ? -0.423 10.518 -63.255 1.00 81.31 200 PRO A O 1
ATOM 1502 N N . LEU A 1 201 ? 1.316 10.036 -64.589 1.00 83.94 201 LEU A N 1
ATOM 1503 C CA . LEU A 1 201 ? 2.249 10.960 -63.935 1.00 83.94 201 LEU A CA 1
ATOM 1504 C C . LEU A 1 201 ? 2.492 12.199 -64.802 1.00 83.94 201 LEU A C 1
ATOM 1506 O O . LEU A 1 201 ? 2.859 12.083 -65.971 1.00 83.94 201 LEU A O 1
ATOM 1510 N N . ARG A 1 202 ? 2.323 13.392 -64.221 1.00 84.38 202 ARG A N 1
ATOM 1511 C CA . ARG A 1 202 ? 2.627 14.674 -64.874 1.00 84.38 202 ARG A CA 1
ATOM 1512 C C . ARG A 1 202 ? 3.903 15.264 -64.284 1.00 84.38 202 ARG A C 1
ATOM 1514 O O . ARG A 1 202 ? 3.950 15.539 -63.090 1.00 84.38 202 ARG A O 1
ATOM 1521 N N . ILE A 1 203 ? 4.914 15.473 -65.118 1.00 86.69 203 ILE A N 1
ATOM 1522 C CA . ILE A 1 203 ? 6.195 16.081 -64.736 1.00 86.69 203 ILE A CA 1
ATOM 1523 C C . ILE A 1 203 ? 6.591 17.153 -65.744 1.00 86.69 203 ILE A C 1
ATOM 1525 O O . ILE A 1 203 ? 6.160 17.133 -66.894 1.00 86.69 203 ILE A O 1
ATOM 1529 N N . VAL A 1 204 ? 7.413 18.103 -65.318 1.00 88.56 204 VAL A N 1
ATOM 1530 C CA . VAL A 1 204 ? 7.918 19.178 -66.178 1.00 88.56 204 VAL A CA 1
ATOM 1531 C C . VAL A 1 204 ? 9.365 18.871 -66.542 1.00 88.56 204 VAL A C 1
ATOM 1533 O O . VAL A 1 204 ? 10.150 18.478 -65.681 1.00 88.56 204 VAL A O 1
ATOM 1536 N N . CYS A 1 205 ? 9.724 19.027 -67.817 1.00 86.44 205 CYS A N 1
ATOM 1537 C CA . CYS A 1 205 ? 11.109 18.851 -68.247 1.00 86.44 205 CYS A CA 1
ATOM 1538 C C . CYS A 1 205 ? 12.018 19.934 -67.647 1.00 86.44 205 CYS A C 1
ATOM 1540 O O . CYS A 1 205 ? 11.732 21.121 -67.795 1.00 86.44 205 CYS A O 1
ATOM 1542 N N . MET A 1 206 ? 13.155 19.542 -67.069 1.00 85.69 206 MET A N 1
ATOM 1543 C CA . MET A 1 206 ? 14.136 20.479 -66.510 1.00 85.69 206 MET A CA 1
ATOM 1544 C C . MET A 1 206 ? 14.793 21.372 -67.573 1.00 85.69 206 MET A C 1
ATOM 1546 O O . MET A 1 206 ? 15.137 22.510 -67.273 1.00 85.69 206 MET A O 1
ATOM 1550 N N . GLY A 1 207 ? 14.936 20.884 -68.811 1.00 86.94 207 GLY A N 1
ATOM 1551 C CA . GLY A 1 207 ? 15.543 21.634 -69.914 1.00 86.94 207 GLY A CA 1
ATOM 1552 C C . GLY A 1 207 ? 14.582 22.632 -70.564 1.00 86.94 207 GLY A C 1
ATOM 1553 O O . GLY A 1 207 ? 14.816 23.835 -70.534 1.00 86.94 207 GLY A O 1
ATOM 1554 N N . CYS A 1 208 ? 13.488 22.141 -71.157 1.00 88.19 208 CYS A N 1
ATOM 1555 C CA . CYS A 1 208 ? 12.584 22.969 -71.968 1.00 88.19 208 CYS A CA 1
ATOM 1556 C C . CYS A 1 208 ? 11.291 23.407 -71.258 1.00 88.19 208 CYS A C 1
ATOM 1558 O O . CYS A 1 208 ? 10.425 23.989 -71.907 1.00 88.19 208 CYS A O 1
ATOM 1560 N N . GLN A 1 209 ? 11.115 23.073 -69.972 1.00 87.31 209 GLN A N 1
ATOM 1561 C CA . GLN A 1 209 ? 9.958 23.450 -69.140 1.00 87.31 209 GLN A CA 1
ATOM 1562 C C . GLN A 1 209 ? 8.579 23.066 -69.718 1.00 87.31 209 GLN A C 1
ATOM 1564 O O . GLN A 1 209 ? 7.546 23.600 -69.319 1.00 87.31 209 GLN A O 1
ATOM 1569 N N . ARG A 1 210 ? 8.531 22.103 -70.647 1.00 86.69 210 ARG A N 1
ATOM 1570 C CA . ARG A 1 210 ? 7.272 21.562 -71.180 1.00 86.69 210 ARG A CA 1
ATOM 1571 C C . ARG A 1 210 ? 6.720 20.492 -70.244 1.00 86.69 210 ARG A C 1
ATOM 1573 O O . ARG A 1 210 ? 7.481 19.687 -69.703 1.00 86.69 210 ARG A O 1
ATOM 1580 N N . GLY A 1 211 ? 5.397 20.478 -70.083 1.00 87.56 211 GLY A N 1
ATOM 1581 C CA . GLY A 1 211 ? 4.689 19.430 -69.352 1.00 87.56 211 GLY A CA 1
ATOM 1582 C C . GLY A 1 211 ? 4.703 18.116 -70.131 1.00 87.56 211 GLY A C 1
ATOM 1583 O O . GLY A 1 211 ? 4.310 18.073 -71.294 1.00 87.56 211 GLY A O 1
ATOM 1584 N N . ILE A 1 212 ? 5.158 17.048 -69.486 1.00 84.31 212 ILE A N 1
ATOM 1585 C CA . ILE A 1 212 ? 5.202 15.685 -70.010 1.00 84.31 212 ILE A CA 1
ATOM 1586 C C . ILE A 1 212 ? 4.226 14.851 -69.188 1.00 84.31 212 ILE A C 1
ATOM 1588 O O . ILE A 1 212 ? 4.229 14.897 -67.955 1.00 84.31 212 ILE A O 1
ATOM 1592 N N . THR A 1 213 ? 3.381 14.089 -69.877 1.00 84.75 213 THR A N 1
ATOM 1593 C CA . THR A 1 213 ? 2.486 13.123 -69.237 1.00 84.75 213 THR A CA 1
ATOM 1594 C C . THR A 1 213 ? 2.962 11.718 -69.570 1.00 84.75 213 THR A C 1
ATOM 1596 O O . THR A 1 213 ? 3.039 11.348 -70.738 1.00 84.75 213 THR A O 1
ATOM 1599 N N . ILE A 1 214 ? 3.339 10.959 -68.543 1.00 80.38 214 ILE A N 1
ATOM 1600 C CA . ILE A 1 214 ? 3.722 9.555 -68.671 1.00 80.38 214 ILE A CA 1
ATOM 1601 C C . ILE A 1 214 ? 2.467 8.731 -68.402 1.00 80.38 214 ILE A C 1
ATOM 1603 O O . ILE A 1 214 ? 1.974 8.683 -67.269 1.00 80.38 214 ILE A O 1
ATOM 1607 N N . GLN A 1 215 ? 1.952 8.118 -69.463 1.00 83.56 215 GLN A N 1
ATOM 1608 C CA . GLN A 1 215 ? 0.892 7.117 -69.393 1.00 83.56 215 GLN A CA 1
ATOM 1609 C C . GLN A 1 215 ? 1.523 5.740 -69.133 1.00 83.56 215 GLN A C 1
ATOM 1611 O O . GLN A 1 215 ? 2.690 5.526 -69.474 1.00 83.56 215 GLN A O 1
ATOM 1616 N N . GLY A 1 216 ? 0.789 4.868 -68.441 1.00 71.12 216 GLY A N 1
ATOM 1617 C CA . GLY A 1 216 ? 1.163 3.467 -68.223 1.00 71.12 216 GLY A CA 1
ATOM 1618 C C . GLY A 1 216 ? 0.628 2.588 -69.336 1.00 71.12 216 GLY A C 1
ATOM 1619 O O . GLY A 1 216 ? -0.496 2.888 -69.795 1.00 71.12 216 GLY A O 1
#

Mean predicted aligned error: 14.13 Å

Foldseek 3Di:
DQDKDFPDKQPFDDDPDDPDQKDKDKDKDKDALQKAFPPFDKPDWPFKDWQWWADNGIIIIIIIGIRGDRPTTITTITGIDSDLLGRLNSLVVLLCVLLVVLVVLLCVLLVQFDCPVLVVLSVVLVVVLVVCSGSSPRSVVSNVSSNVSSVVSNVCSNPTGGPPPPPPVCVVVVVVPDPADWDADPPPRDIDGDPDPDPQDWDADPPPRDIDTDHD

Radius of gyration: 36.16 Å; Cα contacts (8 Å, |Δi|>4): 345; chains: 1; bounding box: 62×35×106 Å

Nearest PDB structures (foldseek):
  5eio-assembly1_C-2  TM=8.619E-01  e=7.447E-01  Thermus thermophilus
  6wy9-assembly1_B-2  TM=2.862E-01  e=4.472E-01  Thermomonospora curvata DSM 43183

Sequence (216 aa):
DGTLIDLVRDFIVVQPVPFWSEWSIEITLRSSGLTALAGLDLGDSEGLNLNHRRLPMGEVAVLSGSGLDQGLTFELIAAPTSAPLYAPMLVLLATVAVLAGGLALSWRVSRNRRRALLMTEVVFLGIIVLAMFLFAYPSIFVLGAAGSSAFIWGVSALVSPRTARRANRSGARNMKNVPLPTFACPACGTVNDVPSHERPLRIVCMGCQRGITIQG

pLDDT: mean 83.85, std 12.0, range [45.47, 97.44]

Secondary structure (DSSP, 8-state):
----EEEEE--PPP-SS-S-S--EEEEEEE--TT-EEEEEEE-S-TTEEEEEEEETTEEEEEEEEES--TT---EEEEEEE--TTT-HHHHHHHHHHHHHHHHHHHHHHTTTB--HHHHHHHHHHHHHHHHHHHTT--HHHHHHHHHHHHHHHHHHHHHSPB---STTTTTTTGGGGS---EEE-TTT--EEE-----SSEEEE-TTT--EEEE--